Protein 6D3Y (pdb70)

B-factor: mean 17.49, std 8.73, range [5.09, 74.23]

Sequence (259 aa):
SFDCGKPQVEPKKCPVVGGCVAHPHSWPWQVSLRTRFGMHFCGGTLISPEWVLTAAHCLEKSPRPSSYKVILLGAHQEVNLEPHVQEIEVSRLFLEPTRKDIALLKLSSSPAVITDKVIPACLPSPNYVVADRTECFITGWGETQGTFGAGLLKEAQLPVIENKVCCNRYEFLNGRVQSTELCAGHLAGGTDSCQGDSGGPLVCFEKDKYILQGVTSWGLGCARPNKPGVYVRVSRFVTWIEGVMRNNGRCTKSRPPICFPD

Secondary structure (DSSP, 8-state):
---TT--SS-------BSSEEPPTTSSTTEEEEEETT--EEEEEEEEETTEEEE-GGGGTT-S-GGGEEEEES--BSSS--TT-EEEEEEEEEE-TT--S-EEEEESSPPPPBTTB-PPBPPPTT--PPTT-EEEEEES---TT-S-TTB-EEEEEEEE-HHHHTSTTTTTT---TTEEEE--TT---B--TT-TT-EEEEEETTEEEEEEEEEEEESSS-TT--EEEEEGGGGHHHHHHHHHH-/-EEESSSSPPB---

Nearest PDB structures (foldseek):
  1sfi-assembly1_I  TM=9.901E-01  e=5.756E-01  Helianthus annuus
  6d40-assembly1_C  TM=1.048E+00  e=7.606E-01  Helianthus annuus
  6u22-assembly1_C  TM=1.048E+00  e=1.005E+00  Helianthus annuus
  4ttk-assembly1_A  TM=4.403E-01  e=5.756E-01  Helianthus annuus
  6u7w-assembly1_A  TM=6.674E-01  e=2.164E+00  Helianthus annuus

InterPro domains:
  IPR000001 Kringle [PF00051] (103-181)
  IPR000001 Kringle [PF00051] (185-262)
  IPR000001 Kringle [PF00051] (275-352)
  IPR000001 Kringle [PF00051] (377-454)
  IPR000001 Kringle [PF00051] (481-560)
  IPR000001 Kringle [PS50070] (102-181)
  IPR000001 Kringle [PS50070] (184-262)
  IPR000001 Kringle [PS50070] (274-352)
  IPR000001 Kringle [PS50070] (376-454)
  IPR000001 Kringle [PS50070] (480-560)
  IPR000001 Kringle [SM00130] (101-183)
  IPR000001 Kringle [SM00130] (184-264)
  IPR000001 Kringle [SM00130] (273-354)
  IPR000001 Kringle [SM00130] (375-456)
  IPR000001 Kringle [SM00130] (479-562)
  IPR000001 Kringle [cd00108] (102-182)
  IPR000001 Kringle [cd00108] (182-262)
  IPR000001 Kringle [cd00108] (272-353)
  IPR000001 Kringle [cd00108] (375-455)
  IPR000001 Kringle [cd00108] (478-561)

Structure (mmCIF, N/CA/C/O backbone):
data_6D3Y
#
_entry.id   6D3Y
#
_cell.length_a   85.905
_cell.length_b   41.506
_cell.length_c   79.527
_cell.angle_alpha   90.000
_cell.angle_beta   109.630
_cell.angle_gamma   90.000
#
_symmetry.space_group_name_H-M   'C 1 2 1'
#
loop_
_entity.id
_entity.type
_entity.pdbx_description
1 polymer Plasminogen
2 polymer 'Trypsin inhibitor 1'
3 non-polymer 'SULFATE ION'
4 non-polymer GLYCEROL
5 water water
#
loop_
_atom_site.group_PDB
_atom_site.id
_atom_site.type_symbol
_atom_site.label_atom_id
_atom_site.label_alt_id
_atom_site.label_comp_id
_atom_site.label_asym_id
_atom_site.label_entity_id
_atom_site.label_seq_id
_atom_site.pdbx_PDB_ins_code
_atom_site.Cartn_x
_atom_site.Cartn_y
_atom_site.Cartn_z
_atom_site.occupancy
_atom_site.B_iso_or_equiv
_atom_site.auth_seq_id
_atom_site.auth_comp_id
_atom_site.auth_asym_id
_atom_site.auth_atom_id
_atom_site.pdbx_PDB_model_num
ATOM 1 N N . SER A 1 1 ? -15.684 3.949 -0.730 1.00 41.40 545 SER A N 1
ATOM 2 C CA . SER A 1 1 ? -14.852 3.070 -1.544 1.00 39.85 545 SER A CA 1
ATOM 3 C C . SER A 1 1 ? -13.422 3.015 -1.013 1.00 35.62 545 SER A C 1
ATOM 4 O O . SER A 1 1 ? -12.461 2.946 -1.780 1.00 35.61 545 SER A O 1
ATOM 7 N N . PHE A 1 2 ? -13.291 3.048 0.311 1.00 22.47 546 PHE A N 1
ATOM 8 C CA . PHE A 1 2 ? -11.998 2.949 0.979 1.00 21.26 546 PHE A CA 1
ATOM 9 C C . PHE A 1 2 ? -12.121 1.915 2.087 1.00 22.29 546 PHE A C 1
ATOM 10 O O . PHE A 1 2 ? -12.976 2.050 2.969 1.00 23.52 546 PHE A O 1
ATOM 18 N N . ASP A 1 3 ? -11.287 0.878 2.027 1.00 19.61 547 ASP A N 1
ATOM 19 C CA . ASP A 1 3 ? -11.306 -0.168 3.039 1.00 19.40 547 ASP A CA 1
ATOM 20 C C . ASP A 1 3 ? -10.767 0.370 4.361 1.00 17.48 547 ASP A C 1
ATOM 21 O O . ASP A 1 3 ? -9.869 1.216 4.393 1.00 17.20 547 ASP A O 1
ATOM 26 N N . CYS A 1 4 ? -11.311 -0.147 5.462 1.00 18.16 548 CYS A N 1
ATOM 27 C CA . CYS A 1 4 ? -10.833 0.256 6.780 1.00 17.64 548 CYS A CA 1
ATOM 28 C C . CYS A 1 4 ? -9.361 -0.087 6.945 1.00 17.09 548 CYS A C 1
ATOM 29 O O . CYS A 1 4 ? -8.870 -1.094 6.426 1.00 18.98 548 CYS A O 1
ATOM 32 N N . GLY A 1 5 ? -8.660 0.767 7.683 1.00 13.63 549 GLY A N 1
ATOM 33 C CA . GLY A 1 5 ? -7.311 0.470 8.108 1.00 13.51 549 GLY A CA 1
ATOM 34 C C . GLY A 1 5 ? -6.230 0.649 7.069 1.00 13.35 549 GLY A C 1
ATOM 35 O O . GLY A 1 5 ? -5.068 0.345 7.363 1.00 13.51 549 GLY A O 1
ATOM 36 N N . LYS A 1 6 ? -6.559 1.167 5.886 1.00 13.20 550 LYS A N 1
ATOM 37 C CA . LYS A 1 6 ? -5.594 1.293 4.787 1.00 13.50 550 LYS A CA 1
ATOM 38 C C . LYS A 1 6 ? -5.377 2.755 4.417 1.00 13.00 550 LYS A C 1
ATOM 39 O O . LYS A 1 6 ? -6.149 3.320 3.623 1.00 13.07 550 LYS A O 1
ATOM 45 N N . PRO A 1 7 ? -4.341 3.405 4.947 1.00 12.03 551 PRO A N 1
ATOM 46 C CA . PRO A 1 7 ? -4.083 4.808 4.600 1.00 11.48 551 PRO A CA 1
ATOM 47 C C . PRO A 1 7 ? -3.810 4.977 3.113 1.00 12.07 551 PRO A C 1
ATOM 48 O O . PRO A 1 7 ? -3.265 4.089 2.452 1.00 12.77 551 PRO A O 1
ATOM 52 N N . GLN A 1 8 ? -4.177 6.149 2.600 1.00 11.70 552 GLN A N 1
ATOM 53 C CA . GLN A 1 8 ? -3.930 6.497 1.203 1.00 12.27 552 GLN A CA 1
ATOM 54 C C . GLN A 1 8 ? -2.665 7.327 1.028 1.00 12.47 552 GLN A C 1
ATOM 55 O O . GLN A 1 8 ? -2.276 7.625 -0.106 1.00 13.16 552 GLN A O 1
ATOM 61 N N . VAL A 1 9 ? -2.035 7.707 2.126 1.00 12.28 553 VAL A N 1
ATOM 62 C CA . VAL A 1 9 ? -0.688 8.254 2.143 1.00 12.47 553 VAL A CA 1
ATOM 63 C C . VAL A 1 9 ? 0.084 7.353 3.085 1.00 12.53 553 VAL A C 1
ATOM 64 O O . VAL A 1 9 ? -0.351 7.135 4.220 1.00 11.87 553 VAL A O 1
ATOM 68 N N . GLU A 1 10 ? 1.191 6.806 2.623 1.00 13.51 554 GLU A N 1
ATOM 69 C CA . GLU A 1 10 ? 1.897 5.819 3.432 1.00 13.84 554 GLU A CA 1
ATOM 70 C C . GLU A 1 10 ? 2.493 6.496 4.662 1.00 13.41 554 GLU A C 1
ATOM 71 O O . GLU A 1 10 ? 3.104 7.563 4.537 1.00 13.60 554 GLU A O 1
ATOM 77 N N . PRO A 1 11 ? 2.334 5.923 5.855 1.00 12.99 555 PRO A N 1
ATOM 78 C CA . PRO A 1 11 ? 2.929 6.538 7.045 1.00 12.70 555 PRO A CA 1
ATOM 79 C C . PRO A 1 11 ? 4.441 6.552 6.960 1.00 13.80 555 PRO A C 1
ATOM 80 O O . PRO A 1 11 ? 5.059 5.639 6.414 1.00 14.86 555 PRO A O 1
ATOM 84 N N . LYS A 1 12 ? 5.015 7.612 7.525 1.00 15.50 556 LYS A N 1
ATOM 85 C CA . LYS A 1 12 ? 6.463 7.747 7.606 1.00 17.38 556 LYS A CA 1
ATOM 86 C C . LYS A 1 12 ? 7.083 6.569 8.345 1.00 20.80 556 LYS A C 1
ATOM 87 O O . LYS A 1 12 ? 8.135 6.060 7.936 1.00 23.73 556 LYS A O 1
ATOM 93 N N . LYS A 1 13 ? 6.449 6.113 9.430 1.00 23.50 557 LYS A N 1
ATOM 94 C CA . LYS A 1 13 ? 6.940 4.969 10.206 1.00 31.34 557 LYS A CA 1
ATOM 95 C C . LYS A 1 13 ? 8.379 5.203 10.682 1.00 38.29 557 LYS A C 1
ATOM 96 O O . LYS A 1 13 ? 9.328 4.544 10.262 1.00 40.97 557 LYS A O 1
ATOM 100 N N . CYS A 1 14 ? 8.504 6.140 11.554 1.00 60.97 558 CYS A N 1
ATOM 101 C CA . CYS A 1 14 ? 9.814 6.542 12.030 1.00 65.25 558 CYS A CA 1
ATOM 102 C C . CYS A 1 14 ? 10.189 5.874 13.344 1.00 63.22 558 CYS A C 1
ATOM 103 O O . CYS A 1 14 ? 9.388 5.878 14.283 1.00 63.77 558 CYS A O 1
ATOM 106 N N . PRO A 1 15 ? 11.379 5.235 13.403 1.00 43.12 559 PRO A N 1
ATOM 107 C CA . PRO A 1 15 ? 11.977 4.527 14.545 1.00 44.87 559 PRO A CA 1
ATOM 108 C C . PRO A 1 15 ? 12.418 5.497 15.633 1.00 46.21 559 PRO A C 1
ATOM 109 O O . PRO A 1 15 ? 12.941 6.561 15.299 1.00 46.97 559 PRO A O 1
ATOM 113 N N . VAL A 1 18 ? 2.542 13.967 21.821 1.00 11.37 562 VAL A N 1
ATOM 114 C CA . VAL A 1 18 ? 3.536 12.921 21.630 1.00 11.46 562 VAL A CA 1
ATOM 115 C C . VAL A 1 18 ? 4.936 13.451 21.917 1.00 12.23 562 VAL A C 1
ATOM 116 O O . VAL A 1 18 ? 5.380 14.434 21.311 1.00 12.54 562 VAL A O 1
ATOM 120 N N . VAL A 1 19 ? 5.607 12.809 22.863 1.00 12.44 563 VAL A N 1
ATOM 121 C CA . VAL A 1 19 ? 6.999 13.110 23.175 1.00 13.38 563 VAL A CA 1
ATOM 122 C C . VAL A 1 19 ? 7.875 12.212 22.315 1.00 13.76 563 VAL A C 1
ATOM 123 O O . VAL A 1 19 ? 7.687 10.991 22.285 1.00 13.63 563 VAL A O 1
ATOM 127 N N . GLY A 1 20 ? 8.837 12.816 21.617 1.00 15.00 564 GLY A N 1
ATOM 128 C CA . GLY A 1 20 ? 9.653 12.030 20.715 1.00 16.69 564 GLY A CA 1
ATOM 129 C C . GLY A 1 20 ? 8.885 11.710 19.444 1.00 14.78 564 GLY A C 1
ATOM 130 O O . GLY A 1 20 ? 7.903 12.365 19.097 1.00 15.21 564 GLY A O 1
ATOM 131 N N . GLY A 1 21 ? 9.334 10.660 18.762 1.00 15.16 565 GLY A N 1
ATOM 132 C CA . GLY A 1 21 ? 8.721 10.322 17.490 1.00 14.61 565 GLY A CA 1
ATOM 133 C C . GLY A 1 21 ? 8.985 11.387 16.439 1.00 15.73 565 GLY A C 1
ATOM 134 O O . GLY A 1 21 ? 10.032 12.041 16.430 1.00 17.96 565 GLY A O 1
ATOM 135 N N . CYS A 1 22 ? 8.016 11.563 15.535 1.00 15.44 566 CYS A N 1
ATOM 136 C CA . CYS A 1 22 ? 8.163 12.511 14.439 1.00 16.67 566 CYS A CA 1
ATOM 137 C C . CYS A 1 22 ? 6.804 13.047 14.017 1.00 14.45 566 CYS A C 1
ATOM 138 O O . CYS A 1 22 ? 5.756 12.592 14.481 1.00 13.57 566 CYS A O 1
ATOM 141 N N . VAL A 1 23 ? 6.836 14.033 13.124 1.00 12.29 567 VAL A N 1
ATOM 142 C CA . VAL A 1 23 ? 5.616 14.572 12.533 1.00 12.08 567 VAL A CA 1
ATOM 143 C C . VAL A 1 23 ? 5.159 13.635 11.423 1.00 11.91 567 VAL A C 1
ATOM 144 O O . VAL A 1 23 ? 5.950 13.252 10.555 1.00 12.68 567 VAL A O 1
ATOM 148 N N . ALA A 1 24 ? 3.882 13.261 11.445 1.00 10.63 568 ALA A N 1
ATOM 149 C CA . ALA A 1 24 ? 3.351 12.349 10.439 1.00 9.93 568 ALA A CA 1
ATOM 150 C C . ALA A 1 24 ? 3.267 13.032 9.079 1.00 10.93 568 ALA A C 1
ATOM 151 O O . ALA A 1 24 ? 3.181 14.259 8.975 1.00 12.40 568 ALA A O 1
ATOM 153 N N . HIS A 1 25 ? 3.299 12.221 8.016 1.00 10.50 569 HIS A N 1
ATOM 154 C CA . HIS A 1 25 ? 2.899 12.738 6.719 1.00 11.03 569 HIS A CA 1
ATOM 155 C C . HIS A 1 25 ? 1.428 13.127 6.813 1.00 10.68 569 HIS A C 1
ATOM 156 O O . HIS A 1 25 ? 0.624 12.360 7.362 1.00 10.25 569 HIS A O 1
ATOM 163 N N . PRO A 1 26 ? 1.036 14.292 6.309 1.00 11.09 570 PRO A N 1
ATOM 164 C CA . PRO A 1 26 ? -0.379 14.670 6.380 1.00 11.89 570 PRO A CA 1
ATOM 165 C C . PRO A 1 26 ? -1.272 13.590 5.782 1.00 10.44 570 PRO A C 1
ATOM 166 O O . PRO A 1 26 ? -1.003 13.051 4.705 1.00 10.78 570 PRO A O 1
ATOM 170 N N . HIS A 1 27 ? -2.321 13.237 6.516 1.00 10.59 571 HIS A N 1
ATOM 171 C CA . HIS A 1 27 ? -3.357 12.313 6.067 1.00 11.16 571 HIS A CA 1
ATOM 172 C C . HIS A 1 27 ? -2.905 10.861 5.998 1.00 10.76 571 HIS A C 1
ATOM 173 O O . HIS A 1 27 ? -3.613 10.024 5.425 1.00 10.91 571 HIS A O 1
ATOM 180 N N . SER A 1 28 ? -1.778 10.517 6.612 1.00 8.67 572 SER A N 1
ATOM 181 C CA . SER A 1 28 ? -1.356 9.124 6.661 1.00 8.51 572 SER A CA 1
ATOM 182 C C . SER A 1 28 ? -1.995 8.350 7.801 1.00 8.54 572 SER A C 1
ATOM 183 O O . SER A 1 28 ? -1.851 7.125 7.854 1.00 8.39 572 SER A O 1
ATOM 186 N N . TRP A 1 29 ? -2.742 9.028 8.674 1.00 7.84 573 TRP A N 1
ATOM 187 C CA . TRP A 1 29 ? -3.491 8.391 9.757 1.00 7.46 573 TRP A CA 1
ATOM 188 C C . TRP A 1 29 ? -4.935 8.873 9.679 1.00 8.24 573 TRP A C 1
ATOM 189 O O . TRP A 1 29 ? -5.403 9.648 10.525 1.00 7.54 573 TRP A O 1
ATOM 200 N N . PRO A 1 30 ? -5.672 8.430 8.657 1.00 7.14 574 PRO A N 1
ATOM 201 C CA . PRO A 1 30 ? -6.939 9.099 8.300 1.00 7.10 574 PRO A CA 1
ATOM 202 C C . PRO A 1 30 ? -8.088 8.823 9.252 1.00 6.80 574 PRO A C 1
ATOM 203 O O . PRO A 1 30 ? -9.155 9.423 9.079 1.00 7.51 574 PRO A O 1
ATOM 207 N N . TRP A 1 31 ? -7.892 7.950 10.233 1.00 6.78 575 TRP A N 1
ATOM 208 C CA . TRP A 1 31 ? -8.891 7.714 11.264 1.00 6.57 575 TRP A CA 1
ATOM 209 C C . TRP A 1 31 ? -8.672 8.579 12.492 1.00 6.54 575 TRP A C 1
ATOM 210 O O . TRP A 1 31 ? -9.493 8.524 13.417 1.00 6.46 575 TRP A O 1
ATOM 221 N N . GLN A 1 32 ? -7.602 9.370 12.537 1.00 7.03 576 GLN A N 1
ATOM 222 C CA . GLN A 1 32 ? -7.313 10.171 13.720 1.00 6.65 576 GLN A CA 1
ATOM 223 C C . GLN A 1 32 ? -8.323 11.304 13.839 1.00 7.56 576 GLN A C 1
ATOM 224 O O . GLN A 1 32 ? -8.583 12.025 12.868 1.00 9.52 576 GLN A O 1
ATOM 230 N N . VAL A 1 33 ? -8.898 11.448 15.030 1.00 7.02 577 VAL A N 1
ATOM 231 C CA . VAL A 1 33 ? -9.908 12.459 15.313 1.00 8.19 577 VAL A CA 1
ATOM 232 C C . VAL A 1 33 ? -9.323 13.452 16.302 1.00 7.44 577 VAL A C 1
ATOM 233 O O . VAL A 1 33 ? -8.540 13.085 17.181 1.00 7.37 577 VAL A O 1
ATOM 237 N N . SER A 1 34 ? -9.747 14.713 16.186 1.00 8.13 578 SER A N 1
ATOM 238 C CA . SER A 1 34 ? -9.526 15.719 17.223 1.00 8.46 578 SER A CA 1
ATOM 239 C C . SER A 1 34 ? -10.863 16.007 17.898 1.00 8.80 578 SER A C 1
ATOM 240 O O . SER A 1 34 ? -11.831 16.386 17.227 1.00 10.29 578 SER A O 1
ATOM 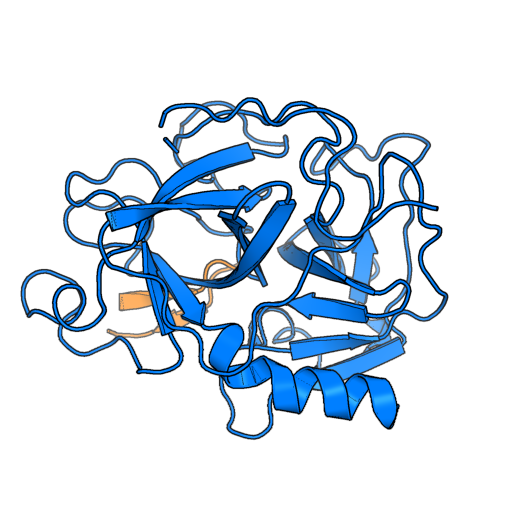243 N N . LEU A 1 35 ? -10.917 15.815 19.215 1.00 8.46 579 LEU A N 1
ATOM 244 C CA . LEU A 1 35 ? -12.118 16.072 20.000 1.00 8.84 579 LEU A CA 1
ATOM 245 C C . LEU A 1 35 ? -12.007 17.458 20.621 1.00 9.57 579 LEU A C 1
ATOM 246 O O . LEU A 1 35 ? -10.978 17.805 21.211 1.00 9.60 579 LEU A O 1
ATOM 251 N N . ARG A 1 36 ? -13.072 18.247 20.489 1.00 11.35 580 ARG A N 1
ATOM 252 C CA . ARG A 1 36 ? -13.088 19.627 20.956 1.00 11.78 580 ARG A CA 1
ATOM 253 C C . ARG A 1 36 ? -14.416 19.895 21.637 1.00 13.16 580 ARG A C 1
ATOM 254 O O . ARG A 1 36 ? -15.397 19.185 21.416 1.00 12.61 580 ARG A O 1
ATOM 262 N N . THR A 1 37 ? -14.430 20.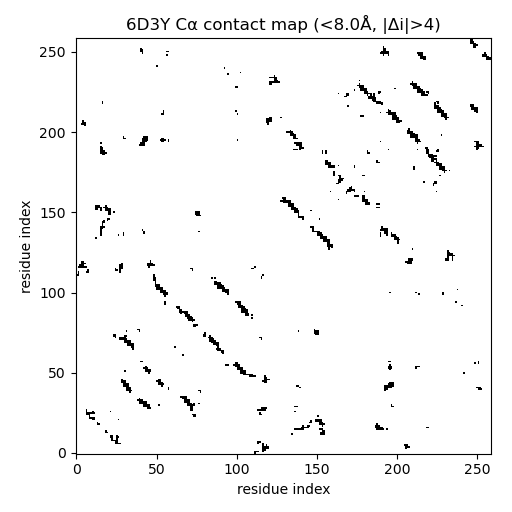900 22.506 1.00 14.79 581 THR A N 1
ATOM 263 C CA . THR A 1 37 ? -15.716 21.373 22.995 1.00 15.03 581 THR A CA 1
ATOM 264 C C . THR A 1 37 ? -16.333 22.319 21.969 1.00 15.86 581 THR A C 1
ATOM 265 O O . THR A 1 37 ? -15.715 22.666 20.958 1.00 15.84 581 THR A O 1
ATOM 269 N N . ARG A 1 38 ? -17.573 22.733 22.240 1.00 17.04 582 ARG A N 1
ATOM 270 C CA . ARG A 1 38 ? -18.351 23.490 21.264 1.00 18.74 582 ARG A CA 1
ATOM 271 C C . ARG A 1 38 ? -17.594 24.715 20.757 1.00 18.39 582 ARG A C 1
ATOM 272 O O . ARG A 1 38 ? -17.570 24.985 19.551 1.00 19.99 582 ARG A O 1
ATOM 280 N N . PHE A 1 39 ? -16.964 25.465 21.662 1.00 20.74 583 PHE A N 1
ATOM 281 C CA . PHE A 1 39 ? -16.203 26.653 21.290 1.00 22.35 583 PHE A CA 1
ATOM 282 C C . PHE A 1 39 ? -14.725 26.521 21.633 1.00 23.73 583 PHE A C 1
ATOM 283 O O . PHE A 1 39 ? -14.001 27.524 21.649 1.00 25.04 583 PHE A O 1
ATOM 291 N N . GLY A 1 40 ? -14.261 25.303 21.900 1.00 21.31 584 GLY A N 1
ATOM 292 C CA . GLY A 1 40 ? -12.937 25.073 22.425 1.00 19.18 584 GLY A CA 1
ATOM 293 C C . GLY A 1 40 ? -11.970 24.493 21.407 1.00 18.70 584 GLY A C 1
ATOM 294 O O . GLY A 1 40 ? -12.309 24.141 20.277 1.00 19.18 584 GLY A O 1
ATOM 295 N N . MET A 1 41 ? -10.730 24.402 21.842 1.00 16.83 585 MET A N 1
ATOM 296 C CA . MET A 1 41 ? -9.685 23.835 21.014 1.00 16.83 585 MET A CA 1
ATOM 297 C C . MET A 1 41 ? -9.487 22.364 21.351 1.00 15.94 585 MET A C 1
ATOM 298 O O . MET A 1 41 ? -10.103 21.811 22.267 1.00 17.06 585 MET A O 1
ATOM 303 N N . HIS A 1 42 ? -8.623 21.731 20.571 1.00 14.57 586 HIS A N 1
ATOM 304 C CA . HIS A 1 42 ? -8.296 20.331 20.764 1.00 12.89 586 HIS A CA 1
ATOM 305 C C . HIS A 1 42 ? -7.939 20.048 22.217 1.00 13.24 586 HIS A C 1
ATOM 306 O O . HIS A 1 42 ? -7.128 20.756 22.813 1.00 14.81 586 HIS A O 1
ATOM 313 N N . PHE A 1 43 ? -8.547 18.999 22.788 1.00 11.49 587 PHE A N 1
ATOM 314 C CA . PHE A 1 43 ? -8.147 18.543 24.122 1.00 11.58 587 PHE A CA 1
ATOM 315 C C . PHE A 1 43 ? -7.945 17.036 24.254 1.00 12.07 587 PHE A C 1
ATOM 316 O O . PHE A 1 43 ? -7.381 16.596 25.263 1.00 12.49 587 PHE A O 1
ATOM 324 N N . CYS A 1 44 ? -8.400 16.237 23.294 1.00 9.66 588 CYS A N 1
ATOM 325 C CA . CYS A 1 44 ? -8.261 14.789 23.320 1.00 9.69 588 CYS A CA 1
ATOM 326 C C . CYS A 1 44 ? -8.330 14.308 21.882 1.00 8.35 588 CYS A C 1
ATOM 327 O O . CYS A 1 44 ? -8.807 15.018 20.995 1.00 8.92 588 CYS A O 1
ATOM 330 N N . GLY A 1 45 ? -7.869 13.078 21.671 1.00 6.78 589 GLY A N 1
ATOM 331 C CA . GLY A 1 45 ? -8.001 12.412 20.396 1.00 6.64 589 GLY A CA 1
ATOM 332 C C . GLY A 1 45 ? -9.161 11.423 20.375 1.00 7.05 589 GLY A C 1
ATOM 333 O O . GLY A 1 45 ? -9.920 11.269 21.330 1.00 7.48 589 GLY A O 1
ATOM 334 N N . GLY A 1 46 ? -9.293 10.757 19.236 1.00 7.02 590 GLY A N 1
ATOM 335 C CA . GLY A 1 46 ? -10.244 9.674 19.061 1.00 5.83 590 GLY A CA 1
ATOM 336 C C . GLY A 1 46 ? -9.903 8.941 17.781 1.00 5.61 590 GLY A C 1
ATOM 337 O O . GLY A 1 46 ? -8.993 9.331 17.040 1.00 5.60 590 GLY A O 1
ATOM 338 N N . THR A 1 47 ? -10.655 7.869 17.517 1.00 5.99 591 THR A N 1
ATOM 339 C CA . THR A 1 47 ? -10.459 7.072 16.311 1.00 6.68 591 THR A CA 1
ATOM 340 C C . THR A 1 47 ? -11.808 6.854 15.636 1.00 6.08 591 THR A C 1
ATOM 341 O O . THR A 1 47 ? -12.749 6.345 16.261 1.00 6.44 591 THR A O 1
ATOM 345 N N . LEU A 1 48 ? -11.900 7.212 14.358 1.00 6.41 592 LEU A N 1
ATOM 346 C CA . LEU A 1 48 ? -13.080 6.906 13.559 1.00 6.82 592 LEU A CA 1
ATOM 347 C C . LEU A 1 48 ? -13.119 5.402 13.316 1.00 7.41 592 LEU A C 1
ATOM 348 O O . LEU A 1 48 ? -12.153 4.821 12.815 1.00 7.80 592 LEU A O 1
ATOM 353 N N . ILE A 1 49 ? -14.214 4.751 13.690 1.00 9.22 593 ILE A N 1
ATOM 354 C CA . ILE A 1 49 ? -14.351 3.319 13.453 1.00 10.45 593 ILE A CA 1
ATOM 355 C C . ILE A 1 49 ? -15.476 2.976 12.486 1.00 10.68 593 ILE A C 1
ATOM 356 O O . ILE A 1 49 ? -15.552 1.824 12.037 1.00 12.85 593 ILE A O 1
ATOM 361 N N . SER A 1 50 ? -16.310 3.941 12.111 1.00 10.19 594 SER A N 1
ATOM 362 C CA . SER A 1 50 ? -17.318 3.803 11.065 1.00 11.20 594 SER A CA 1
ATOM 363 C C . SER A 1 50 ? -17.795 5.217 10.751 1.00 12.20 594 SER A C 1
ATOM 364 O O . SER A 1 50 ? -17.483 6.151 11.499 1.00 12.23 594 SER A O 1
ATOM 367 N N . PRO A 1 51 ? -18.508 5.446 9.651 1.00 12.44 595 PRO A N 1
ATOM 368 C CA . PRO A 1 51 ? -18.885 6.834 9.333 1.00 13.08 595 PRO A CA 1
ATOM 369 C C . PRO A 1 51 ? -19.612 7.566 10.451 1.00 11.99 595 PRO A C 1
ATOM 370 O O . PRO A 1 51 ? -19.495 8.793 10.545 1.00 15.62 595 PRO A O 1
ATOM 374 N N . GLU A 1 52 ? -20.340 6.866 11.315 1.00 13.27 596 GLU A N 1
ATOM 375 C CA . GLU A 1 52 ? -21.118 7.528 12.349 1.00 13.97 596 GLU A CA 1
ATOM 376 C C . GLU A 1 52 ? -20.539 7.400 13.752 1.00 12.64 596 GLU A C 1
ATOM 377 O O . GLU A 1 52 ? -21.175 7.874 14.703 1.00 13.47 596 GLU A O 1
ATOM 383 N N . TRP A 1 53 ? -19.369 6.781 13.922 1.00 9.41 597 TRP A N 1
ATOM 384 C CA . TRP A 1 53 ? -18.931 6.364 15.254 1.00 8.98 597 TRP A CA 1
ATOM 385 C C . TRP A 1 53 ? -17.450 6.633 15.469 1.00 8.36 597 TRP A C 1
ATOM 386 O O . TRP A 1 53 ? -16.611 6.266 14.641 1.00 8.20 597 TRP A O 1
ATOM 397 N N . VAL A 1 54 ? -17.142 7.242 16.610 1.00 7.49 598 VAL A N 1
ATOM 398 C CA . VAL A 1 54 ? -15.780 7.540 17.038 1.00 6.95 598 VAL A CA 1
ATOM 399 C C . VAL A 1 54 ? -15.557 6.896 18.403 1.00 6.77 598 VAL A C 1
ATOM 400 O O . VAL A 1 54 ? -16.412 6.992 19.292 1.00 7.36 598 VAL A O 1
ATOM 404 N N . LEU A 1 55 ? -14.432 6.218 18.560 1.00 6.90 599 LEU A N 1
ATOM 405 C CA . LEU A 1 55 ? -14.031 5.638 19.836 1.00 7.36 599 LEU A CA 1
ATOM 406 C C . LEU A 1 55 ? -13.029 6.570 20.509 1.00 7.75 599 LEU A C 1
ATOM 407 O O . LEU A 1 55 ? -12.078 7.035 19.862 1.00 7.65 599 LEU A O 1
ATOM 412 N N . THR A 1 56 ? -13.215 6.826 21.798 1.00 6.95 600 THR A N 1
ATOM 413 C CA . THR A 1 56 ? -12.311 7.686 22.563 1.00 7.15 600 THR A CA 1
ATOM 414 C C . THR A 1 56 ? -12.198 7.123 23.973 1.00 7.56 600 THR A C 1
ATOM 415 O O . THR A 1 56 ? -12.727 6.049 24.277 1.00 7.52 600 THR A O 1
ATOM 419 N N . ALA A 1 57 ? -11.493 7.849 24.840 1.00 6.67 601 ALA A N 1
ATOM 420 C CA . ALA A 1 57 ? -11.385 7.478 26.244 1.00 6.96 601 ALA A CA 1
ATOM 421 C C . ALA A 1 57 ? -12.549 8.095 27.005 1.00 7.86 601 ALA A C 1
ATOM 422 O O . ALA A 1 57 ? -12.942 9.232 26.740 1.00 8.56 601 ALA A O 1
ATOM 424 N N . ALA A 1 58 ? -13.085 7.350 27.973 1.00 7.55 602 ALA A N 1
ATOM 425 C CA . ALA A 1 58 ? -14.223 7.857 28.733 1.00 8.02 602 ALA A CA 1
ATOM 426 C C . ALA A 1 58 ? -13.872 9.130 29.504 1.00 9.63 602 ALA A C 1
ATOM 427 O O . ALA A 1 58 ? -14.713 10.019 29.651 1.00 8.99 602 ALA A O 1
ATOM 429 N N . HIS A 1 59 ? -12.640 9.242 30.014 1.00 8.51 603 HIS A N 1
ATOM 430 C CA . HIS A 1 59 ? -12.286 10.423 30.799 1.00 8.72 603 HIS A CA 1
ATOM 431 C C . HIS A 1 59 ? -12.221 11.688 29.956 1.00 8.80 603 HIS A C 1
ATOM 432 O O . HIS A 1 59 ? -12.210 12.787 30.520 1.00 9.98 603 HIS A O 1
ATOM 439 N N . CYS A 1 60 ? -12.187 11.565 28.626 1.00 10.95 604 CYS A N 1
ATOM 440 C CA . CYS A 1 60 ? -12.271 12.745 27.769 1.00 13.13 604 CYS A CA 1
ATOM 441 C C . CYS A 1 60 ? -13.644 13.398 27.805 1.00 13.39 604 CYS A C 1
ATOM 442 O O . CYS A 1 60 ? -13.812 14.487 27.240 1.00 15.25 604 CYS A O 1
ATOM 445 N N . LEU A 1 61 ? -14.625 12.763 28.440 1.00 9.74 605 LEU A N 1
ATOM 446 C CA . LEU A 1 61 ? -15.963 13.315 28.554 1.00 10.35 605 LEU A CA 1
ATOM 447 C C . LEU A 1 61 ? -16.246 13.857 29.947 1.00 11.87 605 LEU A C 1
ATOM 448 O O . LEU A 1 61 ? -17.401 14.155 30.258 1.00 13.01 605 LEU A O 1
ATOM 453 N N . GLU A 1 62 ? -15.220 14.004 30.789 1.00 14.12 606 GLU A N 1
ATOM 454 C CA . GLU A 1 62 ? -15.439 14.437 32.164 1.00 15.81 606 GLU A CA 1
ATOM 455 C C . GLU A 1 62 ? -15.978 15.856 32.263 1.00 16.98 606 GLU A C 1
ATOM 456 O O . GLU A 1 62 ? -16.628 16.180 33.260 1.00 18.77 606 GLU A O 1
ATOM 458 N N . LYS A 1 63 ? -15.738 16.705 31.258 1.00 17.78 607 LYS A N 1
ATOM 459 C CA . LYS A 1 63 ? -16.142 18.105 31.360 1.00 18.38 607 LYS A CA 1
ATOM 460 C C . LYS A 1 63 ? -17.653 18.277 31.281 1.00 19.21 607 LYS A C 1
ATOM 461 O O . LYS A 1 63 ? -18.185 19.262 31.804 1.00 21.67 607 LYS A O 1
ATOM 463 N N . SER A 1 64 ? -18.363 17.345 30.634 1.00 14.37 608 SER A N 1
ATOM 464 C CA . SER A 1 64 ? -19.791 17.528 30.431 1.00 15.29 608 SER A CA 1
ATOM 465 C C . SER A 1 64 ? -20.421 16.201 30.053 1.00 13.61 608 SER A C 1
ATOM 466 O O . SER A 1 64 ? -19.875 15.498 29.192 1.00 14.05 608 SER A O 1
ATOM 469 N N . PRO A 1 65 ? -21.566 15.851 30.625 1.00 14.41 609 PRO A N 1
ATOM 470 C CA . PRO A 1 65 ? -22.263 14.624 30.217 1.00 14.15 609 PRO A CA 1
ATOM 471 C C . PRO A 1 65 ? -23.182 14.802 29.016 1.00 14.40 609 PRO A C 1
ATOM 472 O O . PRO A 1 65 ? -23.882 13.850 28.661 1.00 15.93 609 PRO A O 1
ATOM 476 N N . ARG A 1 66 ? -23.189 15.987 28.378 1.00 14.48 610 ARG A N 1
ATOM 477 C CA . ARG A 1 66 ? -24.138 16.286 27.305 1.00 14.96 610 ARG A CA 1
ATOM 478 C C . ARG A 1 66 ? -23.448 16.194 25.952 1.00 14.15 610 ARG A C 1
ATOM 479 O O . ARG A 1 66 ? -22.392 16.815 25.761 1.00 13.75 610 ARG A O 1
ATOM 482 N N . PRO A 1 67 ? -23.992 15.438 24.992 1.00 14.08 611 PRO A N 1
ATOM 483 C CA . PRO A 1 67 ? -23.323 15.327 23.684 1.00 13.38 611 PRO A CA 1
ATOM 484 C C . PRO A 1 67 ? -23.121 16.662 22.995 1.00 13.80 611 PRO A C 1
ATOM 485 O O . PRO A 1 67 ? -22.123 16.835 22.284 1.00 13.19 611 PRO A O 1
ATOM 489 N N . SER A 1 68 ? -24.037 17.615 23.189 1.00 15.32 612 SER A N 1
ATOM 490 C CA . SER A 1 68 ? -23.957 18.906 22.518 1.00 15.95 612 SER A CA 1
ATOM 491 C C . SER A 1 68 ? -22.734 19.709 22.923 1.00 17.48 612 SER A C 1
ATOM 492 O O . SER A 1 68 ? -22.444 20.732 22.293 1.00 18.22 612 SER A O 1
ATOM 495 N N . SER A 1 69 ? -22.012 19.278 23.953 1.00 15.17 613 SER A N 1
ATOM 496 C CA . SER A 1 69 ? -20.810 19.973 24.369 1.00 15.33 613 SER A CA 1
ATOM 497 C C . SER A 1 69 ? -19.615 19.641 23.497 1.00 14.02 613 SER A C 1
ATOM 498 O O . SER A 1 69 ? -18.567 20.267 23.669 1.00 16.46 613 SER A O 1
ATOM 501 N N . TYR A 1 70 ? -19.737 18.675 22.584 1.00 12.82 614 TY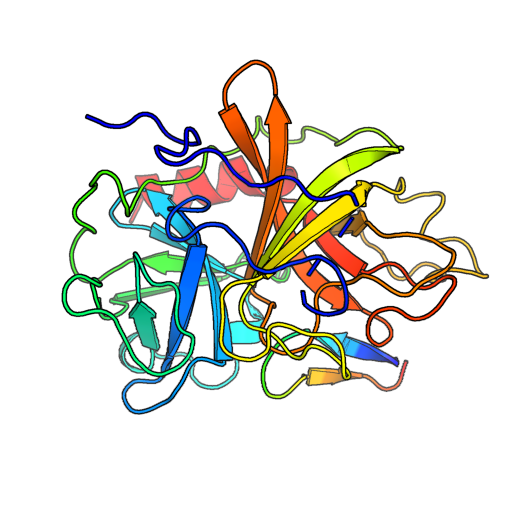R A N 1
ATOM 502 C CA . TYR A 1 70 ? -18.575 18.121 21.902 1.00 11.87 614 TYR A CA 1
ATOM 503 C C . TYR A 1 70 ? -18.718 18.193 20.390 1.00 11.90 614 TYR A C 1
ATOM 504 O O . TYR A 1 70 ? -19.823 18.158 19.842 1.00 12.41 614 TYR A O 1
ATOM 513 N N . LYS A 1 71 ? -17.574 18.286 19.720 1.00 11.61 615 LYS A N 1
ATOM 514 C CA . LYS A 1 71 ? -17.532 18.202 18.272 1.00 11.94 615 LYS A CA 1
ATOM 515 C C . LYS A 1 71 ? -16.270 17.454 17.885 1.00 10.77 615 LYS A C 1
ATOM 516 O O . LYS A 1 71 ? -15.286 17.440 18.634 1.00 10.63 615 LYS A O 1
ATOM 522 N N . VAL A 1 72 ? -16.294 16.819 16.716 1.00 10.51 616 VAL A N 1
ATOM 523 C CA . VAL A 1 72 ? -15.123 16.111 16.210 1.00 11.12 616 VAL A CA 1
ATOM 524 C C . VAL A 1 72 ? -14.632 16.766 14.928 1.00 11.09 616 VAL A C 1
ATOM 525 O O . VAL A 1 72 ? -15.431 17.187 14.085 1.00 11.93 616 VAL A O 1
ATOM 529 N N . ILE A 1 73 ? -13.312 16.842 14.787 1.00 10.06 617 ILE A N 1
ATOM 530 C CA . ILE A 1 73 ? -12.649 17.306 13.570 1.00 10.61 617 ILE A CA 1
ATOM 531 C C . ILE A 1 73 ? -11.980 16.100 12.919 1.00 10.36 617 ILE A C 1
ATOM 532 O O . ILE A 1 73 ? -11.199 15.393 13.567 1.00 10.10 617 ILE A O 1
ATOM 537 N N . LEU A 1 74 ? -12.306 15.857 11.647 1.00 9.93 618 LEU A N 1
ATOM 538 C CA A LEU A 1 74 ? -11.799 14.725 10.885 0.50 9.74 618 LEU A CA 1
ATOM 539 C CA B LEU A 1 74 ? -11.796 14.726 10.884 0.50 9.74 618 LEU A CA 1
ATOM 540 C C . LEU A 1 74 ? -11.007 15.239 9.691 1.00 10.20 618 LEU A C 1
ATOM 541 O O . LEU A 1 74 ? -11.366 16.250 9.091 1.00 10.50 618 LEU A O 1
ATOM 550 N N . GLY A 1 75 ? -9.928 14.540 9.349 1.00 11.05 619 GLY A N 1
ATOM 551 C CA . GLY A 1 75 ? -9.115 14.923 8.203 1.00 11.34 619 GLY A CA 1
ATOM 552 C C . GLY A 1 75 ? -8.059 15.972 8.478 1.00 11.81 619 GLY A C 1
ATOM 553 O O . GLY A 1 75 ? -7.487 16.531 7.532 1.00 12.40 619 GLY A O 1
ATOM 554 N N . ALA A 1 76 ? -7.754 16.244 9.744 1.00 11.53 620 ALA A N 1
ATOM 555 C CA . ALA A 1 76 ? -6.874 17.351 10.083 1.00 12.29 620 ALA A CA 1
ATOM 556 C C . ALA A 1 76 ? -5.411 16.923 10.127 1.00 11.34 620 ALA A C 1
ATOM 557 O O . ALA A 1 76 ? -5.079 15.747 10.304 1.00 10.01 620 ALA A O 1
ATOM 559 N N . HIS A 1 77 ? -4.537 17.914 9.998 1.00 12.72 621 HIS A N 1
ATOM 560 C CA . HIS A 1 77 ? -3.115 17.766 10.275 1.00 12.17 621 HIS A CA 1
ATOM 561 C C . HIS A 1 77 ? -2.625 18.766 11.309 1.00 13.08 621 HIS A C 1
ATOM 562 O O . HIS A 1 77 ? -1.812 18.422 12.172 1.00 12.49 621 HIS A O 1
ATOM 569 N N . GLN A 1 78 ? -3.121 20.000 11.253 1.00 18.05 622 GLN A N 1
ATOM 570 C CA . GLN A 1 78 ? -2.798 21.025 12.232 1.00 20.11 622 GLN A CA 1
ATOM 571 C C . GLN A 1 78 ? -3.677 20.890 13.468 1.00 21.12 622 GLN A C 1
ATOM 572 O O . GLN A 1 78 ? -4.847 20.508 13.388 1.00 22.03 622 GLN A O 1
ATOM 578 N N . GLU A 1 79 ? -3.106 21.229 14.623 1.00 19.26 623 GLU A N 1
ATOM 579 C CA . GLU A 1 79 ? -3.877 21.188 15.860 1.00 20.55 623 GLU A CA 1
ATOM 580 C C . GLU A 1 79 ? -4.854 22.354 15.976 1.00 23.63 623 GLU A C 1
ATOM 581 O O . GLU A 1 79 ? -5.928 22.194 16.567 1.00 24.30 623 GLU A O 1
ATOM 587 N N . VAL A 1 80 ? -4.515 23.522 15.423 1.00 31.45 624 VAL A N 1
ATOM 588 C CA . VAL A 1 80 ? -5.286 24.741 15.632 1.00 34.89 624 VAL A CA 1
ATOM 589 C C . VAL A 1 80 ? -5.790 25.349 14.328 1.00 39.63 624 VAL A C 1
ATOM 590 O O . VAL A 1 80 ? -6.931 25.820 14.262 1.00 43.55 624 VAL A O 1
ATOM 594 N N . ASN A 1 81 ? -4.967 25.355 13.279 1.00 50.62 625 ASN A N 1
ATOM 595 C CA . ASN A 1 81 ? -5.302 26.024 12.018 1.00 54.12 625 ASN A CA 1
ATOM 596 C C . ASN A 1 81 ? -5.855 24.981 11.051 1.00 55.05 625 ASN A C 1
ATOM 597 O O . ASN A 1 81 ? -5.121 24.385 10.262 1.00 55.93 625 ASN A O 1
ATOM 599 N N . LEU A 1 82 ? -7.170 24.781 11.103 1.00 53.25 626 LEU A N 1
ATOM 600 C CA . LEU A 1 82 ? -7.809 23.723 10.331 1.00 51.24 626 LEU A CA 1
ATOM 601 C C . LEU A 1 82 ? -7.683 23.980 8.833 1.00 51.10 626 LEU A C 1
ATOM 602 O O . LEU A 1 82 ? -7.857 25.107 8.360 1.00 52.51 626 LEU A O 1
ATOM 604 N N . GLU A 1 83 ? -7.377 22.918 8.089 1.00 48.55 627 GLU A N 1
ATOM 605 C CA . GLU A 1 83 ? -7.290 23.005 6.645 1.00 48.72 627 GLU A CA 1
ATOM 606 C C . GLU A 1 83 ? -8.666 23.303 6.053 1.00 47.81 627 GLU A C 1
ATOM 607 O O . GLU A 1 83 ? -9.695 23.031 6.677 1.00 43.16 627 GLU A O 1
ATOM 609 N N . PRO A 1 84 ? -8.710 23.873 4.842 1.00 48.79 628 PRO A N 1
ATOM 610 C CA . PRO A 1 84 ? -10.005 24.196 4.223 1.00 50.68 628 PRO A CA 1
ATOM 611 C C . PRO A 1 84 ? -10.719 22.987 3.635 1.00 49.21 628 PRO A C 1
ATOM 612 O O . PRO A 1 84 ? -11.530 23.127 2.713 1.00 53.86 628 PRO A O 1
ATOM 616 N N . HIS A 1 85 ? -10.420 21.796 4.152 1.00 34.15 629 HIS A N 1
ATOM 617 C CA . HIS A 1 85 ? -11.098 20.580 3.727 1.00 30.89 629 HIS A CA 1
ATOM 618 C C . HIS A 1 85 ? -11.531 19.693 4.887 1.00 27.93 629 HIS A C 1
ATOM 619 O O . HIS A 1 85 ? -12.151 18.652 4.645 1.00 26.64 629 HIS A O 1
ATOM 621 N N . VAL A 1 86 ? -11.236 20.068 6.132 1.00 20.14 630 VAL A N 1
ATOM 622 C CA . VAL A 1 86 ? -11.557 19.203 7.260 1.00 18.00 630 VAL A CA 1
ATOM 623 C C . VAL A 1 86 ? -13.065 19.153 7.483 1.00 18.76 630 VAL A C 1
ATOM 624 O O . VAL A 1 86 ? -13.805 20.078 7.124 1.00 20.52 630 VAL A O 1
ATOM 628 N N . GLN A 1 87 ? -13.529 18.047 8.053 1.00 16.90 631 GLN A N 1
ATOM 629 C CA . GLN A 1 87 ? -14.926 17.884 8.432 1.00 17.50 631 GLN A CA 1
ATOM 630 C C . GLN A 1 87 ? -15.072 18.132 9.925 1.00 17.30 631 GLN A C 1
ATOM 631 O O . GLN A 1 87 ? -14.330 17.557 10.729 1.00 16.17 631 GLN A O 1
ATOM 637 N N . GLU A 1 88 ? -16.032 18.975 10.291 1.00 18.76 632 GLU A N 1
ATOM 638 C CA . GLU A 1 88 ? -16.365 19.266 11.680 1.00 18.82 632 GLU A CA 1
ATOM 639 C C . GLU A 1 88 ? -17.789 18.791 11.911 1.00 19.19 632 GLU A C 1
ATOM 640 O O . GLU A 1 88 ? -18.714 19.252 11.233 1.00 20.67 632 GLU A O 1
ATOM 646 N N . ILE A 1 89 ? -17.971 17.867 12.851 1.00 17.96 633 ILE A N 1
ATOM 647 C CA . ILE A 1 89 ? -19.270 17.239 13.068 1.00 18.18 633 ILE A CA 1
ATOM 648 C C . ILE A 1 89 ? -19.601 17.251 14.558 1.00 17.95 633 ILE A C 1
ATOM 649 O O . ILE A 1 89 ? -18.773 16.856 15.389 1.00 16.70 633 ILE A O 1
ATOM 654 N N . GLU A 1 90 ? -20.812 17.694 14.892 1.00 19.23 634 GLU A N 1
ATOM 655 C CA . GLU A 1 90 ? -21.269 17.692 16.273 1.00 19.14 634 GLU A CA 1
ATOM 656 C C . GLU A 1 90 ? -21.580 16.271 16.721 1.00 17.82 634 GLU A C 1
ATOM 657 O O . GLU A 1 90 ? -22.009 15.426 15.934 1.00 17.60 634 GLU A O 1
ATOM 663 N N . VAL A 1 91 ? -21.368 16.016 18.006 1.00 17.07 635 VAL A N 1
ATOM 664 C CA . VAL A 1 91 ? -21.655 14.717 18.601 1.00 15.97 635 VAL A CA 1
ATOM 665 C C . VAL A 1 91 ? -23.119 14.671 19.008 1.00 16.96 635 VAL A C 1
ATOM 666 O O . VAL A 1 91 ? -23.638 15.621 19.604 1.00 18.07 635 VAL A O 1
ATOM 670 N N . SER A 1 92 ? -23.785 13.555 18.713 1.00 16.65 636 SER A N 1
ATOM 671 C CA . SER A 1 92 ? -25.202 13.420 19.034 1.00 17.66 636 SER A CA 1
ATOM 672 C C . SER A 1 92 ? -25.487 12.548 20.251 1.00 16.93 636 SER A C 1
ATOM 673 O O . SER A 1 92 ? -26.513 12.754 20.908 1.00 17.82 636 SER A O 1
ATOM 676 N N . ARG A 1 93 ? -24.627 11.576 20.561 1.00 15.46 637 ARG A N 1
ATOM 677 C CA . ARG A 1 93 ? -24.848 10.654 21.673 1.00 14.83 637 ARG A CA 1
ATOM 678 C C . ARG A 1 93 ? -23.512 10.213 22.255 1.00 13.42 637 ARG A C 1
ATOM 679 O O . ARG A 1 93 ? -22.517 10.087 21.538 1.00 12.71 637 ARG A O 1
ATOM 687 N N . LEU A 1 94 ? -23.510 9.938 23.560 1.00 13.11 638 LEU A N 1
ATOM 688 C CA . LEU A 1 94 ? -22.341 9.454 24.289 1.00 11.96 638 LEU A CA 1
ATOM 689 C C . LEU A 1 94 ? -22.668 8.106 24.922 1.00 11.49 638 LEU A C 1
ATOM 690 O O . LEU A 1 94 ? -23.668 7.994 25.642 1.00 12.10 638 LEU A O 1
ATOM 695 N N . PHE A 1 95 ? -21.842 7.089 24.661 1.00 11.05 639 PHE A N 1
ATOM 696 C CA . PHE A 1 95 ? -22.025 5.739 25.206 1.00 11.81 639 PHE A CA 1
ATOM 697 C C . PHE A 1 95 ? -20.739 5.329 25.921 1.00 11.82 639 PHE A C 1
ATOM 698 O O . PHE A 1 95 ? -19.757 4.954 25.280 1.00 10.69 639 PHE A O 1
ATOM 706 N N . LEU A 1 96 ? -20.736 5.378 27.243 1.00 11.74 640 LEU A N 1
ATOM 707 C CA . LEU A 1 96 ? -19.572 4.968 28.011 1.00 12.24 640 LEU A CA 1
ATOM 708 C C . LEU A 1 96 ? -19.629 3.465 28.272 1.00 13.01 640 LEU A C 1
ATOM 709 O O . LEU A 1 96 ? -20.710 2.876 28.393 1.00 14.92 640 LEU A O 1
ATOM 714 N N . GLU A 1 97 ? -18.455 2.845 28.356 1.00 10.94 641 GLU A N 1
ATOM 715 C CA . GLU A 1 97 ? -18.399 1.403 28.549 1.00 12.58 641 GLU A CA 1
ATOM 716 C C . GLU A 1 97 ? -19.055 1.042 29.882 1.00 13.82 641 GLU A C 1
ATOM 717 O O . GLU A 1 97 ? -18.765 1.682 30.906 1.00 13.41 641 GLU A O 1
ATOM 723 N N . PRO A 1 98 ? -19.947 0.046 29.912 1.00 12.59 642 PRO A N 1
ATOM 724 C CA . PRO A 1 98 ? -20.807 -0.147 31.095 1.00 13.69 642 PRO A CA 1
ATOM 725 C C . PRO A 1 98 ? -20.114 -0.715 32.330 1.00 15.34 642 PRO A C 1
ATOM 726 O O . PRO A 1 98 ? -20.670 -0.582 33.429 1.00 16.89 642 PRO A O 1
ATOM 730 N N . THR A 1 99 ? -18.956 -1.361 32.207 1.00 14.89 643 THR A N 1
ATOM 731 C CA . THR A 1 99 ? -18.221 -1.808 33.389 1.00 15.82 643 THR A CA 1
ATOM 732 C C . THR A 1 99 ? -17.288 -0.732 33.935 1.00 14.35 643 THR A C 1
ATOM 733 O O . THR A 1 99 ? -16.489 -1.011 34.842 1.00 15.56 643 THR A O 1
ATOM 737 N N . ARG A 1 100 ? -17.394 0.490 33.421 1.00 10.94 644 ARG A N 1
ATOM 738 C CA . ARG A 1 100 ? -16.707 1.674 33.928 1.00 10.03 644 ARG A CA 1
ATOM 739 C C . ARG A 1 100 ? -15.241 1.725 33.528 1.00 9.60 644 ARG A C 1
ATOM 740 O O . ARG A 1 100 ? -14.443 2.454 34.136 1.00 10.01 644 ARG A O 1
ATOM 748 N N . LYS A 1 101 ? -14.862 0.981 32.497 1.00 10.08 645 LYS A N 1
ATOM 749 C CA . LYS A 1 101 ? -13.517 1.105 31.955 1.00 9.33 645 LYS A CA 1
ATOM 750 C C . LYS A 1 101 ? -13.410 2.364 31.093 1.00 8.32 645 LYS A C 1
ATOM 751 O O . LYS A 1 101 ? -14.404 2.981 30.713 1.00 9.11 645 LYS A O 1
ATOM 757 N N . ASP A 1 102 ? -12.177 2.755 30.785 1.00 8.22 646 ASP A N 1
ATOM 758 C CA . ASP A 1 102 ? -11.904 4.090 30.249 1.00 7.93 646 ASP A CA 1
ATOM 759 C C . ASP A 1 102 ? -12.080 4.178 28.734 1.00 8.03 646 ASP A C 1
ATOM 760 O O . ASP A 1 102 ? -11.196 4.639 28.021 1.00 8.58 646 ASP A O 1
ATOM 765 N N . ILE A 1 103 ? -13.238 3.779 28.224 1.00 7.78 647 ILE A N 1
ATOM 766 C CA . ILE A 1 103 ? -13.483 3.765 26.787 1.00 8.32 647 ILE A CA 1
ATOM 767 C C . ILE A 1 103 ? -14.921 4.201 26.549 1.00 8.37 647 ILE A C 1
ATOM 768 O O . ILE A 1 103 ? -15.798 3.916 27.370 1.00 8.81 647 ILE A O 1
ATOM 773 N N . ALA A 1 104 ? -15.151 4.939 25.458 1.00 7.21 648 ALA A N 1
ATOM 774 C CA . ALA A 1 104 ? -16.475 5.472 25.150 1.00 7.69 648 ALA A CA 1
ATOM 775 C C . ALA A 1 104 ? -16.655 5.582 23.647 1.00 7.44 648 ALA A C 1
ATOM 776 O O . ALA A 1 104 ? -15.686 5.773 22.904 1.00 7.45 648 ALA A O 1
ATOM 778 N N . LEU A 1 105 ? -17.910 5.502 23.213 1.00 7.72 649 LEU A N 1
ATOM 779 C CA . LEU A 1 105 ? -18.293 5.687 21.821 1.00 7.91 649 LEU A CA 1
ATOM 780 C C . LEU A 1 105 ? -19.053 6.996 21.677 1.00 8.41 649 LEU A C 1
ATOM 781 O O . LEU A 1 105 ? -19.933 7.313 22.497 1.00 9.60 649 LEU A O 1
ATOM 786 N N . LEU A 1 106 ? -18.720 7.752 20.636 1.00 8.65 650 LEU A N 1
ATOM 787 C CA . LEU A 1 106 ? -19.444 8.964 20.273 1.00 9.42 650 LEU A CA 1
ATOM 788 C C . LEU A 1 106 ? -20.193 8.685 18.986 1.00 10.37 650 LEU A C 1
ATOM 789 O O . LEU A 1 106 ? -19.590 8.257 17.996 1.00 10.46 650 LEU A O 1
ATOM 794 N N . LYS A 1 107 ? -21.502 8.899 18.994 1.00 11.40 651 LYS A N 1
ATOM 795 C CA . LYS A 1 107 ? -22.253 8.870 17.747 1.00 12.59 651 LYS A CA 1
ATOM 796 C C . LYS A 1 107 ? -22.257 10.270 17.152 1.00 13.03 651 LYS A C 1
ATOM 797 O O . LYS A 1 107 ? -22.524 11.252 17.856 1.00 15.60 651 LYS A O 1
ATOM 803 N N . LEU A 1 108 ? -21.961 10.363 15.863 1.00 13.67 652 LEU A N 1
ATOM 804 C CA . LEU A 1 108 ? -21.906 11.651 15.189 1.00 15.66 652 LEU A CA 1
ATOM 805 C C . LEU A 1 108 ? -23.289 12.054 14.688 1.00 16.17 652 LEU A C 1
ATOM 806 O O . LEU A 1 108 ? -24.084 11.210 14.272 1.00 17.97 652 LEU A O 1
ATOM 811 N N . SER A 1 109 ? -23.558 13.368 14.709 1.00 16.71 653 SER A N 1
ATOM 812 C CA A SER A 1 109 ? -24.873 13.869 14.311 0.33 18.92 653 SER A CA 1
ATOM 813 C CA B SER A 1 109 ? -24.879 13.856 14.314 0.67 18.92 653 SER A CA 1
ATOM 814 C C . SER A 1 109 ? -25.162 13.618 12.835 1.00 19.97 653 SER A C 1
ATOM 815 O O . SER A 1 109 ? -26.330 13.536 12.438 1.00 23.80 653 SER A O 1
ATOM 820 N N . SER A 1 110 ? -24.127 13.517 12.012 1.00 19.63 654 SER A N 1
ATOM 821 C CA . SER A 1 110 ? -24.249 13.191 10.603 1.00 20.50 654 SER A CA 1
ATOM 822 C C . SER A 1 110 ? -23.059 12.317 10.249 1.00 18.72 654 SER A C 1
ATOM 823 O O . SER A 1 110 ? -22.010 12.402 10.902 1.00 18.11 654 SER A O 1
ATOM 826 N N . PRO A 1 111 ? -23.198 11.442 9.255 1.00 20.10 655 PRO A N 1
ATOM 827 C CA . PRO A 1 111 ? -22.095 10.531 8.932 1.00 20.14 655 PRO A CA 1
ATOM 828 C C . PRO A 1 111 ? -20.928 11.288 8.331 1.00 20.60 655 PRO A C 1
ATOM 829 O O . PRO A 1 111 ? -21.103 12.207 7.528 1.00 22.04 655 PRO A O 1
ATOM 833 N N . ALA A 1 112 ? -19.727 10.885 8.727 1.00 17.91 656 ALA A N 1
ATOM 834 C CA . ALA A 1 112 ? -18.526 11.391 8.088 1.00 17.21 656 ALA A CA 1
ATOM 835 C C . ALA A 1 112 ? -18.511 10.965 6.628 1.00 19.32 656 ALA A C 1
ATOM 836 O O . ALA A 1 112 ? -18.926 9.855 6.284 1.00 19.43 656 ALA A O 1
ATOM 838 N N . VAL A 1 113 ? -18.055 11.864 5.763 1.00 16.97 657 VAL A N 1
ATOM 839 C CA . VAL A 1 113 ? -17.856 11.526 4.360 1.00 19.40 657 VAL A CA 1
ATOM 840 C C . VAL A 1 113 ? -16.509 10.823 4.263 1.00 16.86 657 VAL A C 1
ATOM 841 O O . VAL A 1 113 ? -15.480 11.375 4.667 1.00 16.28 657 VAL A O 1
ATOM 845 N N . ILE A 1 114 ? -16.518 9.587 3.778 1.00 16.28 658 ILE A N 1
ATOM 846 C CA . ILE A 1 114 ? -15.290 8.803 3.680 1.00 15.52 658 ILE A CA 1
ATOM 847 C C . ILE A 1 114 ? -14.569 9.183 2.394 1.00 15.03 658 ILE A C 1
ATOM 848 O O . ILE A 1 114 ? -15.124 9.065 1.297 1.00 17.43 658 ILE A O 1
ATOM 853 N N . THR A 1 115 ? -13.333 9.666 2.534 1.00 14.24 659 THR A N 1
ATOM 854 C CA . THR A 1 115 ? -12.535 10.193 1.438 1.00 14.50 659 THR A CA 1
ATOM 855 C C . THR A 1 115 ? -11.129 9.630 1.570 1.00 13.91 659 THR A C 1
ATOM 856 O O . THR A 1 115 ? -10.825 8.876 2.501 1.00 14.16 659 THR A O 1
ATOM 860 N N . ASP A 1 116 ? -10.243 10.034 0.659 1.00 15.70 660 ASP A N 1
ATOM 861 C CA . ASP A 1 116 ? -8.843 9.647 0.789 1.00 15.48 660 ASP A CA 1
ATOM 862 C C . ASP A 1 116 ? -8.186 10.191 2.055 1.00 14.91 660 ASP A C 1
ATOM 863 O O . ASP A 1 116 ? -7.095 9.732 2.405 1.00 16.18 660 ASP A O 1
ATOM 868 N N . LYS A 1 117 ? -8.815 11.144 2.747 1.00 13.34 661 LYS A N 1
ATOM 869 C CA . LYS A 1 117 ? -8.240 11.727 3.955 1.00 12.28 661 LYS A CA 1
ATOM 870 C C . LYS A 1 117 ? -8.987 11.381 5.238 1.00 12.07 661 LYS A C 1
ATOM 871 O O . LYS A 1 117 ? -8.497 11.699 6.330 1.00 11.47 661 LYS A O 1
ATOM 877 N N . VAL A 1 118 ? -10.148 10.740 5.140 1.00 10.28 662 VAL A N 1
ATOM 878 C CA . VAL A 1 118 ? -10.982 10.397 6.285 1.00 9.72 662 VAL A CA 1
ATOM 879 C C . VAL A 1 118 ? -11.448 8.968 6.054 1.00 9.79 662 VAL A C 1
ATOM 880 O O . VAL A 1 118 ? -12.291 8.728 5.183 1.00 11.06 662 VAL A O 1
ATOM 884 N N . ILE A 1 119 ? -10.889 8.018 6.807 1.00 8.78 663 ILE A N 1
ATOM 885 C CA . ILE A 1 119 ? -11.105 6.583 6.578 1.00 9.57 663 ILE A CA 1
ATOM 886 C C . ILE A 1 119 ? -11.130 5.911 7.945 1.00 9.15 663 ILE A C 1
ATOM 887 O O . ILE A 1 119 ? -10.271 6.219 8.775 1.00 7.83 663 ILE A O 1
ATOM 892 N N . PRO A 1 120 ? -12.056 4.997 8.232 1.00 9.58 664 PRO A N 1
ATOM 893 C CA . PRO A 1 120 ? -12.084 4.381 9.566 1.00 8.83 664 PRO A CA 1
ATOM 894 C C . PRO A 1 120 ? -10.944 3.397 9.768 1.00 8.12 664 PRO A C 1
ATOM 895 O O . PRO A 1 120 ? -10.394 2.826 8.821 1.00 9.82 664 PRO A O 1
ATOM 899 N N . ALA A 1 121 ? -10.602 3.198 11.035 1.00 10.32 665 ALA A N 1
ATOM 900 C CA . ALA A 1 121 ? -9.673 2.156 11.432 1.00 10.12 665 ALA A CA 1
ATOM 901 C C . ALA A 1 121 ? -10.403 0.816 11.457 1.00 11.62 665 ALA A C 1
ATOM 902 O O . ALA A 1 121 ? -11.638 0.759 11.457 1.00 14.65 665 ALA A O 1
ATOM 904 N N . CYS A 1 122 ? -9.638 -0.275 11.453 1.00 12.53 666 CYS A N 1
ATOM 905 C CA . CYS A 1 122 ? -10.219 -1.609 11.588 1.00 14.07 666 CYS A CA 1
ATOM 906 C C . CYS A 1 122 ? -10.163 -2.080 13.030 1.00 13.10 666 CYS A C 1
ATOM 907 O O . CYS A 1 122 ? -9.159 -1.884 13.718 1.00 14.09 666 CYS A O 1
ATOM 910 N N . LEU A 1 123 ? -11.205 -2.745 13.459 1.00 13.00 667 LEU A N 1
ATOM 911 C CA . LEU A 1 123 ? -11.226 -3.299 14.804 1.00 12.90 667 LEU A CA 1
ATOM 912 C C . LEU A 1 123 ? -10.605 -4.696 14.832 1.00 13.22 667 LEU A C 1
ATOM 913 O O . LEU A 1 123 ? -10.628 -5.422 13.825 1.00 15.35 667 LEU A O 1
ATOM 918 N N . PRO A 1 124 ? -10.050 -5.086 15.978 1.00 13.52 668 PRO A N 1
ATOM 919 C CA . PRO A 1 124 ? -9.470 -6.424 16.114 1.00 15.70 668 PRO A CA 1
ATOM 920 C C . PRO A 1 124 ? -10.544 -7.475 16.362 1.00 15.84 668 PRO A C 1
ATOM 921 O O . PRO A 1 124 ? -11.705 -7.180 16.659 1.00 16.63 668 PRO A O 1
ATOM 925 N N . SER A 1 125 ? -10.124 -8.728 16.242 1.00 20.25 669 SER A N 1
ATOM 926 C CA . SER A 1 125 ? -11.003 -9.822 16.615 1.00 20.95 669 SER A CA 1
ATOM 927 C C . SER A 1 125 ? -11.204 -9.802 18.130 1.00 20.59 669 SER A C 1
ATOM 928 O O . SER A 1 125 ? -10.271 -9.475 18.874 1.00 20.12 669 SER A O 1
ATOM 931 N N . PRO A 1 126 ? -12.409 -10.107 18.610 1.00 19.44 670 PRO A N 1
ATOM 932 C CA . PRO A 1 126 ? -12.660 -10.087 20.054 1.00 18.12 670 PRO A CA 1
ATOM 933 C C . PRO A 1 126 ? -11.621 -10.884 20.834 1.00 19.08 670 PRO A C 1
ATOM 934 O O . PRO A 1 126 ? -11.300 -12.025 20.494 1.00 23.04 670 PRO A O 1
ATOM 938 N N . ASN A 1 127 ? -11.072 -10.251 21.874 1.00 21.90 671 ASN A N 1
ATOM 939 C CA . ASN A 1 127 ? -10.209 -10.859 22.885 1.00 22.40 671 ASN A CA 1
ATOM 940 C C . ASN A 1 127 ? -8.806 -11.200 22.398 1.00 25.23 671 ASN A C 1
ATOM 941 O O . ASN A 1 127 ? -8.058 -11.878 23.111 1.00 27.83 671 ASN A O 1
ATOM 946 N N . TYR A 1 128 ? -8.421 -10.728 21.217 1.00 22.76 672 TYR A N 1
ATOM 947 C CA . TYR A 1 128 ? -7.051 -10.875 20.744 1.00 23.20 672 TYR A CA 1
ATOM 948 C C . TYR A 1 128 ? -6.078 -10.197 21.704 1.00 22.15 672 TYR A C 1
ATOM 949 O O . TYR A 1 128 ? -6.343 -9.110 22.220 1.00 20.26 672 TYR A O 1
ATOM 958 N N . VAL A 1 129 ? -4.935 -10.836 21.935 1.00 25.20 673 VAL A N 1
ATOM 959 C CA . VAL A 1 129 ? -3.901 -10.308 22.820 1.00 23.42 673 VAL A CA 1
ATOM 960 C C . VAL A 1 129 ? -2.655 -10.005 21.993 1.00 25.11 673 VAL A C 1
ATOM 961 O O . VAL A 1 129 ? -2.053 -10.917 21.409 1.00 25.95 673 VAL A O 1
ATOM 965 N N . VAL A 1 130 ? -2.266 -8.727 21.948 1.00 19.34 674 VAL A N 1
ATOM 966 C CA . VAL A 1 130 ? -1.081 -8.319 21.200 1.00 19.18 674 VAL A CA 1
ATOM 967 C C . VAL A 1 130 ? 0.162 -8.873 21.883 1.00 20.34 674 VAL A C 1
ATOM 968 O O . VAL A 1 130 ? 0.360 -8.687 23.090 1.00 21.09 674 VAL A O 1
ATOM 972 N N . ALA A 1 131 ? 1.015 -9.538 21.109 1.00 19.99 675 ALA A N 1
ATOM 973 C CA . ALA A 1 131 ? 2.151 -10.244 21.683 1.00 22.50 675 ALA A CA 1
ATOM 974 C C . ALA A 1 131 ? 3.222 -9.271 22.167 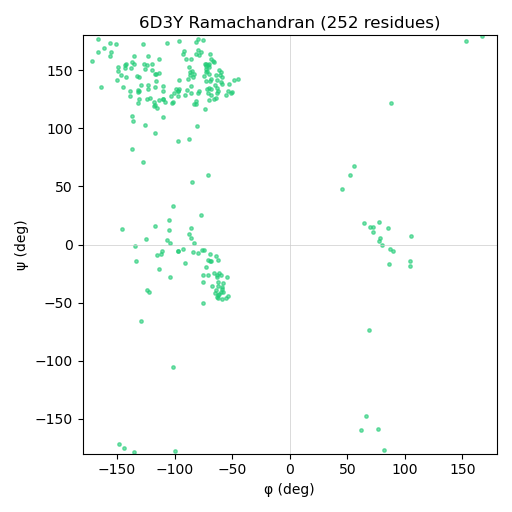1.00 22.01 675 ALA A C 1
ATOM 975 O O . ALA A 1 131 ? 3.366 -8.160 21.651 1.00 20.30 675 ALA A O 1
ATOM 977 N N . ASP A 1 132 ? 3.969 -9.704 23.186 1.00 24.45 676 ASP A N 1
ATOM 978 C CA . ASP A 1 132 ? 5.100 -8.934 23.685 1.00 23.63 676 ASP A CA 1
ATOM 979 C C . ASP A 1 132 ? 6.038 -8.575 22.539 1.00 24.52 676 ASP A C 1
ATOM 980 O O . ASP A 1 132 ? 6.290 -9.389 21.647 1.00 24.92 676 ASP A O 1
ATOM 985 N N . ARG A 1 133 ? 6.531 -7.336 22.556 1.00 22.39 677 ARG A N 1
ATOM 986 C CA . ARG A 1 133 ? 7.536 -6.766 21.647 1.00 22.70 677 ARG A CA 1
ATOM 987 C C . ARG A 1 133 ? 6.967 -6.323 20.301 1.00 22.97 677 ARG A C 1
ATOM 988 O O . ARG A 1 133 ? 7.730 -5.817 19.466 1.00 22.66 677 ARG A O 1
ATOM 996 N N . THR A 1 134 ? 5.669 -6.486 20.060 1.00 19.88 678 THR A N 1
ATOM 997 C CA . THR A 1 134 ? 5.082 -6.068 18.792 1.00 18.88 678 THR A CA 1
ATOM 998 C C . THR A 1 134 ? 5.221 -4.564 18.624 1.00 17.93 678 THR A C 1
ATOM 999 O O . THR A 1 134 ? 4.865 -3.795 19.519 1.00 16.45 678 THR A O 1
ATOM 1003 N N . GLU A 1 135 ? 5.723 -4.138 17.468 1.00 19.53 679 GLU A N 1
ATOM 1004 C CA . GLU A 1 135 ? 5.884 -2.717 17.190 1.00 18.03 679 GLU A CA 1
ATOM 1005 C C . GLU A 1 135 ? 4.548 -2.147 16.735 1.00 18.44 679 GLU A C 1
ATOM 1006 O O . GLU A 1 135 ? 3.958 -2.627 15.759 1.00 20.23 679 GLU A O 1
ATOM 1012 N N . CYS A 1 136 ? 4.077 -1.121 17.430 1.00 14.47 680 CYS A N 1
ATOM 1013 C CA . CYS A 1 136 ? 2.817 -0.474 17.108 1.00 14.50 680 CYS A CA 1
ATOM 1014 C C . CYS A 1 136 ? 3.061 1.022 16.984 1.00 13.24 680 CYS A C 1
ATOM 1015 O O . CYS A 1 136 ? 4.164 1.514 17.235 1.00 14.24 680 CYS A O 1
ATOM 1018 N N . PHE A 1 137 ? 2.034 1.747 16.547 1.00 10.18 681 PHE A N 1
ATOM 1019 C CA . PHE A 1 137 ? 2.136 3.186 16.347 1.00 8.91 681 PHE A CA 1
ATOM 1020 C C . PHE A 1 137 ? 1.079 3.907 17.164 1.00 8.68 681 PHE A C 1
ATOM 1021 O O . PHE A 1 137 ? -0.075 3.474 17.223 1.00 8.64 681 PHE A O 1
ATOM 1029 N N . ILE A 1 138 ? 1.485 5.006 17.788 1.00 7.79 682 ILE A N 1
ATOM 1030 C CA . ILE A 1 138 ? 0.579 5.916 18.478 1.00 7.10 682 ILE A CA 1
ATOM 1031 C C . ILE A 1 138 ? 0.632 7.260 17.773 1.00 8.49 682 ILE A C 1
ATOM 1032 O O . ILE A 1 138 ? 1.668 7.649 17.225 1.00 10.61 682 ILE A O 1
ATOM 1037 N N . THR A 1 139 ? -0.498 7.962 17.747 1.00 7.77 683 THR A N 1
ATOM 1038 C CA . THR A 1 139 ? -0.566 9.232 17.038 1.00 8.14 683 THR A CA 1
ATOM 1039 C C . THR A 1 139 ? -1.348 10.242 17.864 1.00 7.52 683 THR A C 1
ATOM 1040 O O . THR A 1 139 ? -2.235 9.871 18.650 1.00 7.84 683 THR A O 1
ATOM 1044 N N . GLY A 1 140 ? -1.030 11.520 17.679 1.00 6.27 684 GLY A N 1
ATOM 1045 C CA . GLY A 1 140 ? -1.855 12.539 18.301 1.00 6.18 684 GLY A CA 1
ATOM 1046 C C . GLY A 1 140 ? -1.211 13.909 18.267 1.00 7.17 684 GLY A C 1
ATOM 1047 O O . GLY A 1 140 ? -0.080 14.093 17.788 1.00 7.95 684 GLY A O 1
ATOM 1048 N N . TRP A 1 141 ? -1.957 14.874 18.818 1.00 8.10 685 TRP A N 1
ATOM 1049 C CA . TRP A 1 141 ? -1.581 16.280 18.908 1.00 9.81 685 TRP A CA 1
ATOM 1050 C C . TRP A 1 141 ? -1.155 16.710 20.315 1.00 12.18 685 TRP A C 1
ATOM 1051 O O . TRP A 1 141 ? -1.127 17.914 20.603 1.00 14.60 685 TRP A O 1
ATOM 1062 N N . GLY A 1 142 ? -0.765 15.779 21.167 1.00 12.06 686 GLY A N 1
ATOM 1063 C CA . GLY A 1 142 ? -0.475 16.115 22.547 1.00 13.12 686 GLY A CA 1
ATOM 1064 C C . GLY A 1 142 ? 0.857 16.840 22.759 1.00 13.87 686 GLY A C 1
ATOM 1065 O O . GLY A 1 142 ? 1.666 17.058 21.850 1.00 16.91 686 GLY A O 1
ATOM 1066 N N . GLU A 1 143 ? 1.072 17.212 24.030 1.00 13.49 687 GLU A N 1
ATOM 1067 C CA . GLU A 1 143 ? 2.321 17.784 24.540 1.00 14.69 687 GLU A CA 1
ATOM 1068 C C . GLU A 1 143 ? 3.534 17.020 24.026 1.00 14.21 687 GLU A C 1
ATOM 1069 O O . GLU A 1 143 ? 3.509 15.795 23.894 1.00 13.57 687 GLU A O 1
ATOM 1075 N N . THR A 1 144 ? 4.607 17.755 23.739 1.00 14.54 688 THR A N 1
ATOM 1076 C CA . THR A 1 144 ? 5.835 17.161 23.216 1.00 15.32 688 THR A CA 1
ATOM 1077 C C . THR A 1 144 ? 7.002 17.196 24.195 1.00 16.90 688 THR A C 1
ATOM 1078 O O . THR A 1 144 ? 8.050 16.619 23.893 1.00 17.74 688 THR A O 1
ATOM 1082 N N . GLN A 1 145 ? 6.847 17.836 25.357 1.00 17.96 689 GLN A N 1
ATOM 1083 C CA . GLN A 1 145 ? 7.935 17.985 26.340 1.00 19.75 689 GLN A CA 1
ATOM 1084 C C . GLN A 1 145 ? 9.255 18.414 25.694 1.00 22.29 689 GLN A C 1
ATOM 1085 O O . GLN A 1 145 ? 10.315 17.840 25.946 1.00 22.91 689 GLN A O 1
ATOM 1091 N N . GLY A 1 146 ? 9.182 19.432 24.840 1.00 21.91 690 GLY A N 1
ATOM 1092 C CA . GLY A 1 146 ? 10.379 20.002 24.258 1.00 24.10 690 GLY A CA 1
ATOM 1093 C C . GLY A 1 146 ? 10.877 19.338 22.993 1.00 23.93 690 GLY A C 1
ATOM 1094 O O . GLY A 1 146 ? 11.864 19.814 22.418 1.00 25.85 690 GLY A O 1
ATOM 1095 N N . THR A 1 147 ? 10.248 18.255 22.542 1.00 21.89 691 THR A N 1
ATOM 1096 C CA . THR A 1 147 ? 10.644 17.636 21.287 1.00 21.76 691 THR A CA 1
ATOM 1097 C C . THR A 1 147 ? 9.928 18.309 20.116 1.00 21.18 691 THR A C 1
ATOM 1098 O O . THR A 1 147 ? 8.914 18.984 20.284 1.00 20.41 691 THR A O 1
ATOM 1102 N N . PHE A 1 148 ? 10.491 18.147 18.922 1.00 21.78 692 PHE A N 1
ATOM 1103 C CA . PHE A 1 148 ? 9.964 18.872 17.772 1.00 21.69 692 PHE A CA 1
ATOM 1104 C C . PHE A 1 148 ? 8.560 18.393 17.405 1.00 19.36 692 PHE A C 1
ATOM 1105 O O . PHE A 1 148 ? 8.133 17.288 17.755 1.00 17.84 692 PHE A O 1
ATOM 1113 N N . GLY A 1 149 ? 7.836 19.260 16.705 1.00 19.83 693 GLY A N 1
ATOM 1114 C CA . GLY A 1 149 ? 6.566 18.896 16.110 1.00 18.04 693 GLY A CA 1
ATOM 1115 C C . GLY A 1 149 ? 5.329 19.425 16.794 1.00 18.10 693 GLY A C 1
ATOM 1116 O O . GLY A 1 149 ? 4.223 19.023 16.413 1.00 17.44 693 GLY A O 1
ATOM 1117 N N . ALA A 1 150 ? 5.465 20.303 17.788 1.00 19.58 694 ALA A N 1
ATOM 1118 C CA . ALA A 1 150 ? 4.287 20.811 18.480 1.00 19.64 694 ALA A CA 1
ATOM 1119 C C . ALA A 1 150 ? 3.351 21.499 17.494 1.00 21.33 694 ALA A C 1
ATOM 1120 O O . ALA A 1 150 ? 3.789 22.240 16.610 1.00 21.68 694 ALA A O 1
ATOM 1122 N N . GLY A 1 151 ? 2.052 21.241 17.651 1.00 19.86 695 GLY A N 1
ATOM 1123 C CA . GLY A 1 151 ? 1.036 21.817 16.799 1.00 19.14 695 GLY A CA 1
ATOM 1124 C C . GLY A 1 151 ? 0.691 21.009 15.563 1.00 19.16 695 GLY A C 1
ATOM 1125 O O . GLY A 1 151 ? -0.239 21.384 14.844 1.00 18.12 695 GLY A O 1
ATOM 1126 N N . LEU A 1 152 ? 1.410 19.920 15.297 1.00 16.10 696 LEU A N 1
ATOM 1127 C CA . LEU A 1 152 ? 1.202 19.087 14.121 1.00 14.56 696 LEU A CA 1
ATOM 1128 C C . LEU A 1 152 ? 0.953 17.654 14.569 1.00 12.96 696 LEU A C 1
ATOM 1129 O O . LEU A 1 152 ? 1.377 17.247 15.657 1.00 12.68 696 LEU A O 1
ATOM 1134 N N . LEU A 1 153 ? 0.253 16.881 13.737 1.00 11.41 697 LEU A N 1
ATOM 1135 C CA . LEU A 1 153 ? -0.005 15.492 14.100 1.00 10.13 697 LEU A CA 1
ATOM 1136 C C . LEU A 1 153 ? 1.304 14.714 14.128 1.00 10.43 697 LEU A C 1
ATOM 1137 O O . LEU A 1 153 ? 2.059 14.701 13.148 1.00 11.20 697 LEU A O 1
ATOM 1142 N N . LYS A 1 154 ? 1.573 14.070 15.256 1.00 9.39 698 LYS A N 1
ATOM 1143 C CA . LYS A 1 154 ? 2.800 13.320 15.445 1.00 9.89 698 LYS A CA 1
ATOM 1144 C C . LYS A 1 154 ? 2.487 11.838 15.569 1.00 8.97 698 LYS A C 1
ATOM 1145 O O . LYS A 1 154 ? 1.352 11.434 15.863 1.00 7.93 698 LYS A O 1
ATOM 1151 N N . GLU A 1 155 ? 3.521 11.036 15.324 1.00 10.81 699 GLU A N 1
ATOM 1152 C CA . GLU A 1 155 ? 3.459 9.598 15.468 1.00 10.66 699 GLU A CA 1
ATOM 1153 C C . GLU A 1 155 ? 4.709 9.120 16.190 1.00 10.78 699 GLU A C 1
ATOM 1154 O O . GLU A 1 155 ? 5.768 9.758 16.137 1.00 12.26 699 GLU A O 1
ATOM 1160 N N . ALA A 1 156 ? 4.592 7.977 16.841 1.00 10.92 700 ALA A N 1
ATOM 1161 C CA . ALA A 1 156 ? 5.760 7.317 17.398 1.00 11.88 700 ALA A CA 1
ATOM 1162 C C . ALA A 1 156 ? 5.546 5.821 17.312 1.00 11.80 700 ALA A C 1
ATOM 1163 O O . ALA A 1 156 ? 4.416 5.337 17.425 1.00 11.40 700 ALA A O 1
ATOM 1165 N N . GLN A 1 157 ? 6.634 5.093 17.094 1.00 14.06 701 GLN A N 1
ATOM 1166 C CA . GLN A 1 157 ? 6.601 3.642 17.035 1.00 14.47 701 GLN A CA 1
ATOM 1167 C C . GLN A 1 157 ? 7.108 3.117 18.370 1.00 15.71 701 GLN A C 1
ATOM 1168 O O . GLN A 1 157 ? 8.233 3.433 18.780 1.00 17.69 701 GLN A O 1
ATOM 1174 N N . LEU A 1 158 ? 6.286 2.322 19.044 1.00 14.65 702 LEU A N 1
ATOM 1175 C CA . LEU A 1 158 ? 6.640 1.800 20.351 1.00 16.27 702 LEU A CA 1
ATOM 1176 C C . LEU A 1 158 ? 6.350 0.309 20.411 1.00 16.20 702 LEU A C 1
ATOM 1177 O O . LEU A 1 158 ? 5.354 -0.158 19.843 1.00 15.91 702 LEU A O 1
ATOM 1182 N N . PRO A 1 159 ? 7.175 -0.451 21.117 1.00 16.50 703 PRO A N 1
ATOM 1183 C CA . PRO A 1 159 ? 6.899 -1.877 21.291 1.00 17.22 703 PRO A CA 1
ATOM 1184 C C . PRO A 1 159 ? 5.938 -2.116 22.446 1.00 16.53 703 PRO A C 1
ATOM 1185 O O . PRO A 1 159 ? 5.978 -1.433 23.474 1.00 16.28 703 PRO A O 1
ATOM 1189 N N . VAL A 1 160 ? 5.079 -3.117 22.269 1.00 16.27 704 VAL A N 1
ATOM 1190 C CA . VAL A 1 160 ? 4.199 -3.555 23.343 1.00 16.32 704 VAL A CA 1
ATOM 1191 C C . VAL A 1 160 ? 5.012 -4.306 24.389 1.00 18.10 704 VAL A C 1
ATOM 1192 O O . VAL A 1 160 ? 5.934 -5.066 24.062 1.00 19.53 704 VAL A O 1
ATOM 1196 N N . ILE A 1 161 ? 4.686 -4.074 25.657 1.00 17.21 705 ILE A N 1
ATOM 1197 C CA . ILE A 1 161 ? 5.272 -4.782 26.791 1.00 18.97 705 ILE A CA 1
ATOM 1198 C C . ILE A 1 161 ? 4.152 -5.599 27.415 1.00 19.45 705 ILE A C 1
ATOM 1199 O O . ILE A 1 161 ? 3.117 -5.042 27.791 1.00 18.01 705 ILE A O 1
ATOM 1204 N N . GLU A 1 162 ? 4.350 -6.909 27.537 1.00 20.13 706 GLU A N 1
ATOM 1205 C CA . GLU A 1 162 ? 3.300 -7.759 28.085 1.00 20.37 706 GLU A CA 1
ATOM 1206 C C . GLU A 1 162 ? 2.940 -7.326 29.505 1.00 20.11 706 GLU A C 1
ATOM 1207 O O . GLU A 1 162 ? 3.785 -6.836 30.261 1.00 20.71 706 GLU A O 1
ATOM 1209 N N . ASN A 1 163 ? 1.665 -7.520 29.862 1.00 19.86 707 ASN A N 1
ATOM 1210 C CA . ASN A 1 163 ? 1.150 -6.987 31.123 1.00 20.66 707 ASN A CA 1
ATOM 1211 C C . ASN A 1 163 ? 1.909 -7.525 32.324 1.00 22.13 707 ASN A C 1
ATOM 1212 O O . ASN A 1 163 ? 2.123 -6.797 33.298 1.00 22.50 707 ASN A O 1
ATOM 1217 N N . LYS A 1 164 ? 2.288 -8.806 32.292 1.00 22.94 708 LYS A N 1
ATOM 1218 C CA . LYS A 1 164 ? 2.986 -9.386 33.436 1.00 25.15 708 LYS A CA 1
ATOM 1219 C C . LYS A 1 164 ? 4.317 -8.693 33.683 1.00 25.72 708 LYS A C 1
ATOM 1220 O O . LYS A 1 164 ? 4.752 -8.572 34.835 1.00 26.83 708 LYS A O 1
ATOM 1222 N N . VAL A 1 165 ? 4.971 -8.227 32.624 1.00 25.14 709 VAL A N 1
ATOM 1223 C CA . VAL A 1 165 ? 6.210 -7.476 32.778 1.00 25.73 709 VAL A CA 1
ATOM 1224 C C . VAL A 1 165 ? 5.928 -6.064 33.264 1.00 23.95 709 VAL A C 1
ATOM 1225 O O . VAL A 1 165 ? 6.513 -5.597 34.249 1.00 24.81 709 VAL A O 1
ATOM 1229 N N . CYS A 1 166 ? 5.002 -5.375 32.601 1.00 21.64 710 CYS A N 1
ATOM 1230 C CA A CYS A 1 166 ? 4.653 -3.998 32.933 0.50 19.98 710 CYS A CA 1
ATOM 1231 C CA B CYS A 1 166 ? 4.792 -3.988 32.985 0.50 20.16 710 CYS A CA 1
ATOM 1232 C C . CYS A 1 166 ? 4.194 -3.845 34.380 1.00 20.23 710 CYS A C 1
ATOM 1233 O O . CYS A 1 166 ? 4.335 -2.773 34.973 1.00 19.76 710 CYS A O 1
ATOM 1238 N N . ASN A 1 167 ? 3.593 -4.895 34.944 1.00 21.05 711 ASN A N 1
ATOM 1239 C CA . ASN A 1 167 ? 3.072 -4.824 36.305 1.00 21.38 711 ASN A CA 1
ATOM 1240 C C . ASN A 1 167 ? 4.132 -5.071 37.375 1.00 23.62 711 ASN A C 1
ATOM 1241 O O . ASN A 1 167 ? 3.801 -5.041 38.566 1.00 24.16 711 ASN A O 1
ATOM 1246 N N . ARG A 1 168 ? 5.386 -5.284 36.998 1.00 25.05 712 ARG A N 1
ATOM 1247 C CA . ARG A 1 168 ? 6.407 -5.545 38.002 1.00 27.46 712 ARG A CA 1
ATOM 1248 C C . ARG A 1 168 ? 6.675 -4.292 38.832 1.00 27.13 712 ARG A C 1
ATOM 1249 O O . ARG A 1 168 ? 6.373 -3.165 38.425 1.00 25.25 712 ARG A O 1
ATOM 1257 N N . TYR A 1 169 ? 7.246 -4.511 40.024 1.00 29.21 713 TYR A N 1
ATOM 1258 C CA . TYR A 1 169 ? 7.394 -3.434 41.001 1.00 29.21 713 TYR A CA 1
ATOM 1259 C C . TYR A 1 169 ? 8.147 -2.246 40.418 1.00 28.65 713 TYR A C 1
ATOM 1260 O O . TYR A 1 169 ? 7.735 -1.093 40.586 1.00 27.22 713 TYR A O 1
ATOM 1269 N N . GLU A 1 170 ? 9.256 -2.508 39.725 1.00 29.94 714 GLU A N 1
ATOM 1270 C CA . GLU A 1 170 ? 10.079 -1.436 39.181 1.00 29.84 714 GLU A CA 1
ATOM 1271 C C . GLU A 1 170 ? 9.423 -0.716 38.009 1.00 27.21 714 GLU A C 1
ATOM 1272 O O . GLU A 1 170 ? 9.894 0.361 37.631 1.00 26.88 714 GLU A O 1
ATOM 1278 N N . PHE A 1 171 ? 8.360 -1.277 37.435 1.00 25.55 715 PHE A N 1
ATOM 1279 C CA . PHE A 1 171 ? 7.659 -0.628 36.334 1.00 23.18 715 PHE A CA 1
ATOM 1280 C C . PHE A 1 171 ? 6.391 0.032 36.870 1.00 21.39 715 PHE A C 1
ATOM 1281 O O . PHE A 1 171 ? 6.489 1.059 37.547 1.00 21.38 715 PHE A O 1
ATOM 1289 N N . LEU A 1 172 ? 5.215 -0.551 36.612 1.00 20.12 716 LEU A N 1
ATOM 1290 C CA . LEU A 1 172 ? 3.943 0.048 37.013 1.00 18.51 716 LEU A CA 1
ATOM 1291 C C . LEU A 1 172 ? 3.300 -0.612 38.228 1.00 19.20 716 LEU A C 1
ATOM 1292 O O . LEU A 1 172 ? 2.204 -0.203 38.626 1.00 18.07 716 LEU A O 1
ATOM 1297 N N . ASN A 1 173 ? 3.945 -1.618 38.820 1.00 21.19 717 ASN A N 1
ATOM 1298 C CA . ASN A 1 173 ? 3.633 -2.099 40.170 1.00 22.38 717 ASN A CA 1
ATOM 1299 C C . ASN A 1 173 ? 2.149 -2.427 40.356 1.00 21.25 717 ASN A C 1
ATOM 1300 O O . ASN A 1 173 ? 1.462 -1.865 41.212 1.00 20.81 717 ASN A O 1
ATOM 1305 N N . GLY A 1 174 ? 1.664 -3.368 39.548 1.00 21.44 718 GLY A N 1
ATOM 1306 C CA . GLY A 1 174 ? 0.335 -3.913 39.729 1.00 20.92 718 GLY A CA 1
ATOM 1307 C C . GLY A 1 174 ? -0.809 -3.044 39.251 1.00 18.74 718 GLY A C 1
ATOM 1308 O O . GLY A 1 174 ? -1.971 -3.439 39.413 1.00 21.12 718 GLY A O 1
ATOM 1309 N N . ARG A 1 175 ? -0.527 -1.883 38.657 1.00 17.50 719 ARG A N 1
ATOM 1310 C CA . ARG A 1 175 ? -1.593 -0.962 38.278 1.00 15.85 719 ARG A CA 1
ATOM 1311 C C . ARG A 1 175 ? -2.364 -1.402 37.036 1.00 16.65 719 ARG A C 1
ATOM 1312 O O . ARG A 1 175 ? -3.519 -0.999 36.869 1.00 16.82 719 ARG A O 1
ATOM 1320 N N . VAL A 1 176 ? -1.755 -2.181 36.143 1.00 15.50 720 VAL A N 1
ATOM 1321 C CA . VAL A 1 176 ? -2.317 -2.407 34.810 1.00 14.58 720 VAL A CA 1
ATOM 1322 C C . VAL A 1 176 ? -3.326 -3.549 34.859 1.00 15.51 720 VAL A C 1
ATOM 1323 O O . VAL A 1 176 ? -3.039 -4.630 35.388 1.00 18.93 720 VAL A O 1
ATOM 1327 N N . GLN A 1 177 ? -4.512 -3.314 34.300 1.00 13.75 721 GLN A N 1
ATOM 1328 C CA . GLN A 1 177 ? -5.592 -4.287 34.311 1.00 14.71 721 GLN A CA 1
ATOM 1329 C C . GLN A 1 177 ? -5.546 -5.143 33.048 1.00 14.61 721 GLN A C 1
ATOM 1330 O O . GLN A 1 177 ? -4.883 -4.802 32.066 1.00 14.18 721 GLN A O 1
ATOM 1336 N N . SER A 1 178 ? -6.257 -6.276 33.089 1.00 16.30 722 SER A N 1
ATOM 1337 C CA . SER A 1 178 ? -6.261 -7.182 31.939 1.00 16.68 722 SER A CA 1
ATOM 1338 C C . SER A 1 178 ? -6.880 -6.525 30.714 1.00 15.29 722 SER A C 1
ATOM 1339 O O . SER A 1 178 ? -6.563 -6.899 29.576 1.00 16.09 722 SER A O 1
ATOM 1342 N N . THR A 1 179 ? -7.757 -5.550 30.927 1.00 13.33 723 THR A N 1
ATOM 1343 C CA . THR A 1 179 ? -8.369 -4.779 29.851 1.00 12.20 723 THR A CA 1
ATOM 1344 C C . THR A 1 179 ? -7.518 -3.588 29.420 1.00 10.79 723 THR A C 1
ATOM 1345 O O . THR A 1 179 ? -8.022 -2.698 28.722 1.00 9.83 723 THR A O 1
ATOM 1349 N N . GLU A 1 180 ? -6.251 -3.553 29.828 1.00 10.75 724 GLU A N 1
ATOM 1350 C CA . GLU A 1 180 ? -5.294 -2.553 29.395 1.00 9.93 724 GLU A CA 1
ATOM 1351 C C . GLU A 1 180 ? -4.097 -3.258 28.777 1.00 10.88 724 GLU A C 1
ATOM 1352 O O . GLU A 1 180 ? -3.887 -4.457 28.984 1.00 12.10 724 GLU A O 1
ATOM 1358 N N . LEU A 1 181 ? -3.315 -2.495 28.014 1.00 11.57 725 LEU A N 1
ATOM 1359 C CA . LEU A 1 181 ? -2.020 -2.965 27.539 1.00 11.84 725 LEU A CA 1
ATOM 1360 C C . LEU A 1 181 ? -0.995 -1.854 27.729 1.00 12.13 725 LEU A C 1
ATOM 1361 O O . LEU A 1 181 ? -1.344 -0.682 27.896 1.00 12.05 725 LEU A O 1
ATOM 1366 N N . CYS A 1 182 ? 0.280 -2.233 27.685 1.00 13.78 726 CYS A N 1
ATOM 1367 C CA . CYS A 1 182 ? 1.387 -1.316 27.887 1.00 13.98 726 CYS A CA 1
ATOM 1368 C C . CYS A 1 182 ? 2.243 -1.227 26.631 1.00 14.08 726 CYS A C 1
ATOM 1369 O O . CYS A 1 182 ? 2.439 -2.222 25.926 1.00 14.19 726 CYS A O 1
ATOM 1372 N N . ALA A 1 183 ? 2.804 -0.044 26.391 1.00 12.34 727 ALA A N 1
ATOM 1373 C CA . ALA A 1 183 ? 3.734 0.132 25.284 1.00 12.78 727 ALA A CA 1
ATOM 1374 C C . ALA A 1 183 ? 4.759 1.212 25.608 1.00 13.29 727 ALA A C 1
ATOM 1375 O O . ALA A 1 183 ? 4.435 2.232 26.221 1.00 13.91 727 ALA A O 1
ATOM 1377 N N . GLY A 1 184 ? 5.993 0.990 25.196 1.00 14.59 728 GLY A N 1
ATOM 1378 C CA . GLY A 1 184 ? 7.004 2.018 25.343 1.00 17.17 728 GLY A CA 1
ATOM 1379 C C . GLY A 1 184 ? 8.380 1.404 25.448 1.00 17.18 728 GLY A C 1
ATOM 1380 O O . GLY A 1 184 ? 8.547 0.189 25.480 1.00 20.11 728 GLY A O 1
ATOM 1381 N N . HIS A 1 185 ? 9.370 2.288 25.486 1.00 18.14 729 HIS A N 1
ATOM 1382 C CA . HIS A 1 185 ? 10.764 1.912 25.676 1.00 20.45 729 HIS A CA 1
ATOM 1383 C C . HIS A 1 185 ? 11.105 2.074 27.148 1.00 21.49 729 HIS A C 1
ATOM 1384 O O . HIS A 1 185 ? 10.801 3.113 27.742 1.00 22.91 729 HIS A O 1
ATOM 1391 N N . LEU A 1 186 ? 11.744 1.056 27.734 1.00 23.06 730 LEU A N 1
ATOM 1392 C CA . LEU A 1 186 ? 12.130 1.152 29.142 1.00 24.35 730 LEU A CA 1
ATOM 1393 C C . LEU A 1 186 ? 13.138 2.268 29.377 1.00 25.64 730 LEU A C 1
ATOM 1394 O O . LEU A 1 186 ? 13.190 2.832 30.475 1.00 26.09 730 LEU A O 1
ATOM 1399 N N . ALA A 1 187 ? 13.944 2.605 28.368 1.00 27.25 731 ALA A N 1
ATOM 1400 C CA . ALA A 1 187 ? 14.862 3.730 28.496 1.00 28.58 731 ALA A CA 1
ATOM 1401 C C . ALA A 1 187 ? 14.148 5.073 28.549 1.00 29.47 731 ALA A C 1
ATOM 1402 O O . ALA A 1 187 ? 14.769 6.071 28.928 1.00 29.68 731 ALA A O 1
ATOM 1404 N N . GLY A 1 188 ? 12.869 5.122 28.188 1.00 24.24 732 GLY A N 1
ATOM 1405 C CA . GLY A 1 188 ? 12.130 6.367 28.171 1.00 25.79 732 GLY A CA 1
ATOM 1406 C C . GLY A 1 188 ? 12.388 7.166 26.906 1.00 24.60 732 GLY A C 1
ATOM 1407 O O . GLY A 1 188 ? 13.095 6.743 25.991 1.00 25.88 732 GLY A O 1
ATOM 1408 N N . GLY A 1 189 ? 11.787 8.354 26.858 1.00 21.08 733 GLY A N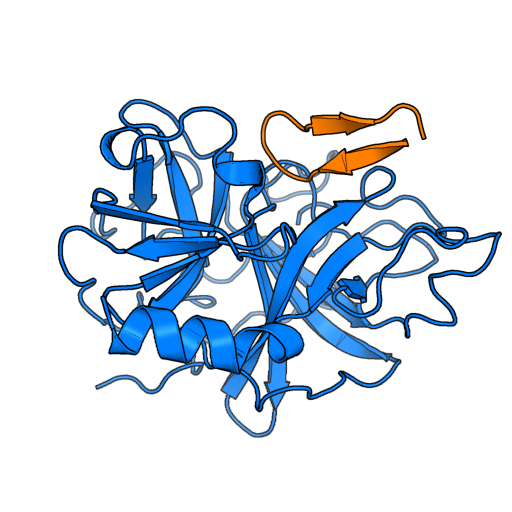 1
ATOM 1409 C CA . GLY A 1 189 ? 12.064 9.321 25.819 1.00 21.23 733 GLY A CA 1
ATOM 1410 C C . GLY A 1 189 ? 10.999 9.445 24.744 1.00 19.86 733 GLY A C 1
ATOM 1411 O O . GLY A 1 189 ? 10.994 10.448 24.023 1.00 20.17 733 GLY A O 1
ATOM 1412 N N . THR A 1 190 ? 10.115 8.459 24.610 1.00 18.14 734 THR A N 1
ATOM 1413 C CA . THR A 1 190 ? 9.102 8.453 23.557 1.00 16.41 734 THR A CA 1
ATOM 1414 C C . THR A 1 190 ? 7.793 7.955 24.151 1.00 15.69 734 THR A C 1
ATOM 1415 O O . THR A 1 190 ? 7.773 6.881 24.760 1.00 17.32 734 THR A O 1
ATOM 1419 N N . ASP A 1 191 ? 6.708 8.717 23.967 1.00 13.02 735 ASP A N 1
ATOM 1420 C CA . ASP A 1 191 ? 5.456 8.400 24.657 1.00 11.71 735 ASP A CA 1
ATOM 1421 C C . ASP A 1 191 ? 4.315 9.276 24.149 1.00 10.62 735 ASP A C 1
ATOM 1422 O O . ASP A 1 191 ? 4.527 10.375 23.639 1.00 11.86 735 ASP A O 1
ATOM 1427 N N . SER A 1 192 ? 3.089 8.787 24.343 1.00 10.50 736 SER A N 1
ATOM 1428 C CA . SER A 1 192 ? 1.919 9.652 24.280 1.00 11.00 736 SER A CA 1
ATOM 1429 C C . SER A 1 192 ? 1.912 10.567 25.504 1.00 9.85 736 SER A C 1
ATOM 1430 O O . SER A 1 192 ? 2.499 10.255 26.542 1.00 11.62 736 SER A O 1
ATOM 1433 N N . CYS A 1 193 ? 1.270 11.723 25.374 1.00 9.67 737 CYS A N 1
ATOM 1434 C CA . CYS A 1 193 ? 1.306 12.709 26.450 1.00 11.50 737 CYS A CA 1
ATOM 1435 C C . CYS A 1 193 ? -0.004 13.489 26.457 1.00 10.32 737 CYS A C 1
ATOM 1436 O O . CYS A 1 193 ? -0.948 13.149 25.743 1.00 9.84 737 CYS A O 1
ATOM 1439 N N . GLN A 1 194 ? -0.066 14.539 27.275 1.00 12.38 738 GLN A N 1
ATOM 1440 C CA . GLN A 1 194 ? -1.342 15.209 27.518 1.00 12.02 738 GLN A CA 1
ATOM 1441 C C . GLN A 1 194 ? -1.883 15.849 26.242 1.00 12.47 738 GLN A C 1
ATOM 1442 O O . GLN A 1 194 ? -1.192 16.621 25.569 1.00 13.73 738 GLN A O 1
ATOM 1448 N N . GLY A 1 195 ? -3.128 15.507 25.907 1.00 9.33 739 GLY A N 1
ATOM 1449 C CA . GLY A 1 195 ? -3.722 15.831 24.628 1.00 9.16 739 GLY A CA 1
ATOM 1450 C C . GLY A 1 195 ? -3.824 14.660 23.674 1.00 9.01 739 GLY A C 1
ATOM 1451 O O . GLY A 1 195 ? -4.543 14.760 22.665 1.00 8.79 739 GLY A O 1
ATOM 1452 N N . ASP A 1 196 ? -3.123 13.559 23.959 1.00 7.22 740 ASP A N 1
ATOM 1453 C CA . ASP A 1 196 ? -3.187 12.350 23.141 1.00 7.47 740 ASP A CA 1
ATOM 1454 C C . ASP A 1 196 ? -4.249 11.350 23.589 1.00 7.09 740 ASP A C 1
ATOM 1455 O O . ASP A 1 196 ? -4.586 10.444 22.810 1.00 6.43 740 ASP A O 1
ATOM 1460 N N . SER A 1 197 ? -4.780 11.491 24.814 1.00 6.25 741 SER A N 1
ATOM 1461 C CA . SER A 1 197 ? -5.808 10.590 25.335 1.00 5.84 741 SER A CA 1
ATOM 1462 C C . SER A 1 197 ? -6.920 10.392 24.332 1.00 6.38 741 SER A C 1
ATOM 1463 O O . SER A 1 197 ? -7.377 11.343 23.695 1.00 6.35 741 SER A O 1
ATOM 1466 N N . GLY A 1 198 ? -7.404 9.163 24.265 1.00 5.50 742 GLY A N 1
ATOM 1467 C CA . GLY A 1 198 ? -8.488 8.828 23.385 1.00 5.68 742 GLY A CA 1
ATOM 1468 C C . GLY A 1 198 ? -8.069 8.463 21.985 1.00 5.43 742 GLY A C 1
ATOM 1469 O O . GLY A 1 198 ? -8.870 7.853 21.259 1.00 6.76 742 GLY A O 1
ATOM 1470 N N . GLY A 1 199 ? -6.833 8.797 21.588 1.00 6.41 743 GLY A N 1
ATOM 1471 C CA . GLY A 1 199 ? -6.358 8.477 20.261 1.00 6.78 743 GLY A CA 1
ATOM 1472 C C . GLY A 1 199 ? -5.912 7.035 20.134 1.00 6.11 743 GLY A C 1
ATOM 1473 O O . GLY A 1 199 ? -5.914 6.243 21.098 1.00 7.45 743 GLY A O 1
ATOM 1474 N N . PRO A 1 200 ? -5.528 6.673 18.916 1.00 5.63 744 PRO A N 1
ATOM 1475 C CA . PRO A 1 200 ? -5.265 5.273 18.588 1.00 6.44 744 PRO A CA 1
ATOM 1476 C C . PRO A 1 200 ? -3.864 4.792 18.916 1.00 6.18 744 PRO A C 1
ATOM 1477 O O . PRO A 1 200 ? -2.869 5.526 18.862 1.00 6.82 744 PRO A O 1
ATOM 1481 N N . LEU A 1 201 ? -3.812 3.508 19.238 1.00 5.84 745 LEU A N 1
ATOM 1482 C CA . LEU A 1 201 ? -2.604 2.702 19.123 1.00 6.24 745 LEU A CA 1
ATOM 1483 C C . LEU A 1 201 ? -2.936 1.621 18.107 1.00 6.65 745 LEU A C 1
ATOM 1484 O O . LEU A 1 201 ? -3.857 0.831 18.325 1.00 6.72 745 LEU A O 1
ATOM 1489 N N . VAL A 1 202 ? -2.203 1.590 16.991 1.00 6.89 746 VAL A N 1
ATOM 1490 C CA . VAL A 1 202 ? -2.499 0.666 15.898 1.00 7.89 746 VAL A CA 1
ATOM 1491 C C . VAL A 1 202 ? -1.310 -0.247 15.651 1.00 8.46 746 VAL A C 1
ATOM 1492 O O . VAL A 1 202 ? -0.153 0.131 15.857 1.00 9.38 746 VAL A O 1
ATOM 1496 N N . CYS A 1 203 ? -1.599 -1.456 15.176 1.00 11.62 747 CYS A N 1
ATOM 1497 C CA . CYS A 1 203 ? -0.541 -2.389 14.813 1.00 13.32 747 CYS A CA 1
ATOM 1498 C C . CYS A 1 203 ? -0.802 -2.909 13.410 1.00 14.09 747 CYS A C 1
ATOM 1499 O O . CYS A 1 203 ? -1.945 -3.211 13.055 1.00 14.83 747 CYS A O 1
ATOM 1502 N N . PHE A 1 204 ? 0.258 -2.980 12.609 1.00 13.12 748 PHE A N 1
ATOM 1503 C CA . PHE A 1 204 ? 0.133 -3.414 11.225 1.00 14.03 748 PHE A CA 1
ATOM 1504 C C . PHE A 1 204 ? 0.026 -4.930 11.166 1.00 15.89 748 PHE A C 1
ATOM 1505 O O . PHE A 1 204 ? 0.811 -5.642 11.799 1.00 19.09 748 PHE A O 1
ATOM 1513 N N . GLU A 1 205 ? -0.949 -5.424 10.408 1.00 17.65 749 GLU A N 1
ATOM 1514 C CA . GLU A 1 205 ? -1.144 -6.862 10.237 1.00 19.95 749 GLU A CA 1
ATOM 1515 C C . GLU A 1 205 ? -1.442 -7.137 8.770 1.00 23.41 749 GLU A C 1
ATOM 1516 O O . GLU A 1 205 ? -2.516 -6.779 8.275 1.00 22.47 749 GLU A O 1
ATOM 1518 N N . LYS A 1 206 ? -0.485 -7.773 8.089 1.00 28.67 750 LYS A N 1
ATOM 1519 C CA . LYS A 1 206 ? -0.595 -8.197 6.694 1.00 32.49 750 LYS A CA 1
ATOM 1520 C C . LYS A 1 206 ? -0.617 -7.018 5.728 1.00 32.00 750 LYS A C 1
ATOM 1521 O O . LYS A 1 206 ? 0.373 -6.765 5.032 1.00 34.29 750 LYS A O 1
ATOM 1523 N N . ASP A 1 207 ? -1.738 -6.292 5.670 1.00 24.25 751 ASP A N 1
ATOM 1524 C CA . ASP A 1 207 ? -1.869 -5.205 4.709 1.00 23.55 751 ASP A CA 1
ATOM 1525 C C . ASP A 1 207 ? -2.681 -4.027 5.232 1.00 22.37 751 ASP A C 1
ATOM 1526 O O . ASP A 1 207 ? -3.068 -3.162 4.437 1.00 20.84 751 ASP A O 1
ATOM 1531 N N . LYS A 1 208 ? -2.948 -3.957 6.532 1.00 18.91 752 LYS A N 1
ATOM 1532 C CA . LYS A 1 208 ? -3.746 -2.870 7.080 1.00 15.73 752 LYS A CA 1
ATOM 1533 C C . LYS A 1 208 ? -3.378 -2.693 8.542 1.00 15.20 752 LYS A C 1
ATOM 1534 O O . LYS A 1 208 ? -2.754 -3.560 9.155 1.00 16.48 752 LYS A O 1
ATOM 1539 N N . TYR A 1 209 ? -3.796 -1.562 9.096 1.00 11.59 753 TYR A N 1
ATOM 1540 C CA . TYR A 1 209 ? -3.592 -1.252 10.504 1.00 11.27 753 TYR A CA 1
ATOM 1541 C C . TYR A 1 209 ? -4.835 -1.620 11.300 1.00 11.44 753 TYR A C 1
ATOM 1542 O O . TYR A 1 209 ? -5.952 -1.264 10.908 1.00 12.52 753 TYR A O 1
ATOM 1551 N N . ILE A 1 210 ? -4.631 -2.293 12.434 1.00 10.03 754 ILE A N 1
ATOM 1552 C CA . ILE A 1 210 ? -5.703 -2.713 13.333 1.00 10.67 754 ILE A CA 1
ATOM 1553 C C . ILE A 1 210 ? -5.605 -1.889 14.613 1.00 9.34 754 ILE A C 1
ATOM 1554 O O . ILE A 1 210 ? -4.521 -1.760 15.194 1.00 9.56 754 ILE A O 1
ATOM 1559 N N . LEU A 1 211 ? -6.732 -1.337 15.057 1.00 10.49 755 LEU A N 1
ATOM 1560 C CA . LEU A 1 211 ? -6.771 -0.574 16.299 1.00 9.25 755 LEU A CA 1
ATOM 1561 C C . LEU A 1 211 ? -6.680 -1.520 17.486 1.00 10.76 755 LEU A C 1
ATOM 1562 O O . LEU A 1 211 ? -7.575 -2.339 17.702 1.00 12.43 755 LEU A O 1
ATOM 1567 N N . GLN A 1 212 ? -5.615 -1.409 18.269 1.00 7.72 756 GLN A N 1
ATOM 1568 C CA . GLN A 1 212 ? -5.447 -2.301 19.406 1.00 8.38 756 GLN A CA 1
ATOM 1569 C C . GLN A 1 212 ? -5.535 -1.599 20.750 1.00 7.82 756 GLN A C 1
ATOM 1570 O O . GLN A 1 212 ? -5.801 -2.268 21.755 1.00 8.34 756 GLN A O 1
ATOM 1576 N N . GLY A 1 213 ? -5.315 -0.285 20.797 1.00 6.77 757 GLY A N 1
ATOM 1577 C CA . GLY A 1 213 ? -5.320 0.427 22.057 1.00 6.62 757 GLY A CA 1
ATOM 1578 C C . GLY A 1 213 ? -5.949 1.803 21.923 1.00 5.81 757 GLY A C 1
ATOM 1579 O O . GLY A 1 213 ? -6.004 2.384 20.832 1.00 5.58 757 GLY A O 1
ATOM 1580 N N . VAL A 1 214 ? -6.448 2.294 23.057 1.00 5.79 758 VAL A N 1
ATOM 1581 C CA . VAL A 1 214 ? -6.890 3.678 23.199 1.00 5.72 758 VAL A CA 1
ATOM 1582 C C . VAL A 1 214 ? -6.023 4.344 24.259 1.00 5.50 758 VAL A C 1
ATOM 1583 O O . VAL A 1 214 ? -5.959 3.874 25.406 1.00 6.07 758 VAL A O 1
ATOM 1587 N N . THR A 1 215 ? -5.349 5.433 23.882 1.00 5.09 759 THR A N 1
ATOM 1588 C CA . THR A 1 215 ? -4.464 6.133 24.811 1.00 5.28 759 THR A CA 1
ATOM 1589 C C . THR A 1 215 ? -5.217 6.538 26.077 1.00 6.03 759 THR A C 1
ATOM 1590 O O . THR A 1 215 ? -6.288 7.163 26.005 1.00 5.37 759 THR A O 1
ATOM 1594 N N . SER A 1 216 ? -4.651 6.188 27.245 1.00 5.30 760 SER A N 1
ATOM 1595 C CA . SER A 1 216 ? -5.378 6.362 28.498 1.00 5.60 760 SER A CA 1
ATOM 1596 C C . SER A 1 216 ? -4.609 7.108 29.588 1.00 5.94 760 SER A C 1
ATOM 1597 O O . SER A 1 216 ? -4.994 8.224 29.958 1.00 6.52 760 SER A O 1
ATOM 1600 N N . TRP A 1 217 ? -3.523 6.534 30.109 1.00 6.11 761 TRP A N 1
ATOM 1601 C CA . TRP A 1 217 ? -2.842 7.176 31.226 1.00 6.82 761 TRP A CA 1
ATOM 1602 C C . TRP A 1 217 ? -1.387 6.738 31.278 1.00 7.74 761 TRP A C 1
ATOM 1603 O O . TRP A 1 217 ? -0.956 5.828 30.572 1.00 7.86 761 TRP A O 1
ATOM 1614 N N . GLY A 1 218 ? -0.648 7.370 32.185 1.00 8.59 762 GLY A N 1
ATOM 1615 C CA . GLY A 1 218 ? 0.723 6.978 32.460 1.00 9.81 762 GLY A CA 1
ATOM 1616 C C . GLY A 1 218 ? 1.147 7.532 33.799 1.00 10.83 762 GLY A C 1
ATOM 1617 O O . GLY A 1 218 ? 0.456 8.357 34.398 1.00 10.56 762 GLY A O 1
ATOM 1618 N N . LEU A 1 219 ? 2.301 7.054 34.273 1.00 12.20 763 LEU A N 1
ATOM 1619 C CA . LEU A 1 219 ? 3.042 7.727 35.342 1.00 13.55 763 LEU A CA 1
ATOM 1620 C C . LEU A 1 219 ? 3.932 8.735 34.626 1.00 14.05 763 LEU A C 1
ATOM 1621 O O . LEU A 1 219 ? 5.036 8.417 34.173 1.00 15.11 763 LEU A O 1
ATOM 1626 N N . GLY A 1 220 ? 3.409 9.950 34.458 1.00 15.30 764 GLY A N 1
ATOM 1627 C CA . GLY A 1 220 ? 4.013 10.927 33.579 1.00 16.68 764 GLY A CA 1
ATOM 1628 C C . GLY A 1 220 ? 4.035 10.449 32.129 1.00 14.51 764 GLY A C 1
ATOM 1629 O O . GLY A 1 220 ? 3.260 9.582 31.707 1.00 14.36 764 GLY A O 1
ATOM 1630 N N . CYS A 1 221 ? 4.928 11.068 31.359 1.00 16.88 765 CYS A N 1
ATOM 1631 C CA . CYS A 1 221 ? 5.140 10.749 29.954 1.00 16.03 765 CYS A CA 1
ATOM 1632 C C . CYS A 1 221 ? 6.633 10.573 29.747 1.00 17.60 765 CYS A C 1
ATOM 1633 O O . CYS A 1 221 ? 7.419 11.415 30.190 1.00 19.48 765 CYS A O 1
ATOM 1636 N N . ALA A 1 222 ? 7.019 9.487 29.079 1.00 15.08 766 ALA A N 1
ATOM 1637 C CA . ALA A 1 222 ? 8.375 9.296 28.577 1.00 16.66 766 ALA A CA 1
ATOM 1638 C C . ALA A 1 222 ? 9.403 9.079 29.683 1.00 18.60 766 ALA A C 1
ATOM 1639 O O . ALA A 1 222 ? 10.616 9.171 29.436 1.00 20.35 766 ALA A O 1
ATOM 1641 N N . ARG A 1 223 ? 8.959 8.782 30.896 1.00 18.39 767 ARG A N 1
ATOM 1642 C CA . ARG A 1 223 ? 9.913 8.524 31.970 1.00 20.39 767 ARG A CA 1
ATOM 1643 C C . ARG A 1 223 ? 10.545 7.147 31.773 1.00 21.30 767 ARG A C 1
ATOM 1644 O O . ARG A 1 223 ? 9.879 6.219 31.316 1.00 20.10 767 ARG A O 1
ATOM 1652 N N . PRO A 1 224 ? 11.820 6.975 32.117 1.00 23.61 768 PRO A N 1
ATOM 1653 C CA . PRO A 1 224 ? 12.386 5.623 32.081 1.00 24.76 768 PRO A CA 1
ATOM 1654 C C . PRO A 1 224 ? 11.610 4.689 32.998 1.00 24.23 768 PRO A C 1
ATOM 1655 O O . PRO A 1 224 ? 11.126 5.089 34.060 1.00 24.02 768 PRO A O 1
ATOM 1659 N N . ASN A 1 225 ? 11.480 3.436 32.565 1.00 24.16 769 ASN A N 1
ATOM 1660 C CA . ASN A 1 225 ? 10.847 2.364 33.329 1.00 24.07 769 ASN A CA 1
ATOM 1661 C C . ASN A 1 225 ? 9.361 2.588 33.584 1.00 21.79 769 ASN A C 1
ATOM 1662 O O . ASN A 1 225 ? 8.785 1.947 34.468 1.00 21.84 769 ASN A O 1
ATOM 1667 N N . LYS A 1 226 ? 8.719 3.466 32.818 1.00 19.98 770 LYS A N 1
ATOM 1668 C CA . LYS A 1 226 ? 7.312 3.817 33.030 1.00 18.01 770 LYS A CA 1
ATOM 1669 C C . LYS A 1 226 ? 6.598 3.874 31.685 1.00 16.27 770 LYS A C 1
ATOM 1670 O O . LYS A 1 226 ? 6.419 4.950 31.104 1.00 15.41 770 LYS A O 1
ATOM 1676 N N . PRO A 1 227 ? 6.180 2.726 31.154 1.00 16.37 771 PRO A N 1
ATOM 1677 C CA . PRO A 1 227 ? 5.513 2.723 29.845 1.00 14.92 771 PRO A CA 1
ATOM 1678 C C . PRO A 1 227 ? 4.096 3.269 29.928 1.00 13.96 771 PRO A C 1
ATOM 1679 O O . PRO A 1 227 ? 3.450 3.256 30.979 1.00 14.11 771 PRO A O 1
ATOM 1683 N N . GLY A 1 228 ? 3.622 3.769 28.792 1.00 11.53 772 GLY A N 1
ATOM 1684 C CA . GLY A 1 228 ? 2.252 4.249 28.715 1.00 10.03 772 GLY A CA 1
ATOM 1685 C C . GLY A 1 228 ? 1.237 3.122 28.713 1.00 9.55 772 GLY A C 1
ATOM 1686 O O . GLY A 1 228 ? 1.507 1.994 28.292 1.00 10.12 772 GLY A O 1
ATOM 1687 N N . VAL A 1 229 ? 0.034 3.443 29.188 1.00 8.67 773 VAL A N 1
ATOM 1688 C CA . VAL A 1 229 ? -1.038 2.467 29.337 1.00 8.40 773 VAL A CA 1
ATOM 1689 C C . VAL A 1 229 ? -2.209 2.840 28.434 1.00 7.21 773 VAL A C 1
ATOM 1690 O O . VAL A 1 229 ? -2.618 4.008 28.347 1.00 6.53 773 VAL A O 1
ATOM 1694 N N . TYR A 1 230 ? -2.749 1.824 27.759 1.00 7.46 774 TYR A N 1
ATOM 1695 C CA . TYR A 1 230 ? -3.768 1.972 26.725 1.00 6.63 774 TYR A CA 1
ATOM 1696 C C . TYR A 1 230 ? -4.885 0.994 27.046 1.00 6.83 774 TYR A C 1
ATOM 1697 O O . TYR A 1 230 ? -4.626 -0.106 27.539 1.00 8.03 774 TYR A O 1
ATOM 1706 N N . VAL A 1 231 ? -6.134 1.387 26.778 1.00 6.59 775 VAL A N 1
ATOM 1707 C CA . VAL A 1 231 ? -7.226 0.436 26.934 1.00 7.95 775 VAL A CA 1
ATOM 1708 C C . VAL A 1 231 ? -7.141 -0.590 25.813 1.00 7.43 775 VAL A C 1
ATOM 1709 O O . VAL A 1 231 ? -6.916 -0.238 24.648 1.00 7.23 775 VAL A O 1
ATOM 1713 N N . ARG A 1 232 ? -7.282 -1.865 26.170 1.00 7.80 776 ARG A N 1
ATOM 1714 C CA . ARG A 1 232 ? -7.121 -2.982 25.238 1.00 8.58 776 ARG A CA 1
ATOM 1715 C C . ARG A 1 232 ? -8.409 -3.135 24.432 1.00 8.50 776 ARG A C 1
ATOM 1716 O O . ARG A 1 232 ? -9.389 -3.719 24.904 1.00 9.14 776 ARG 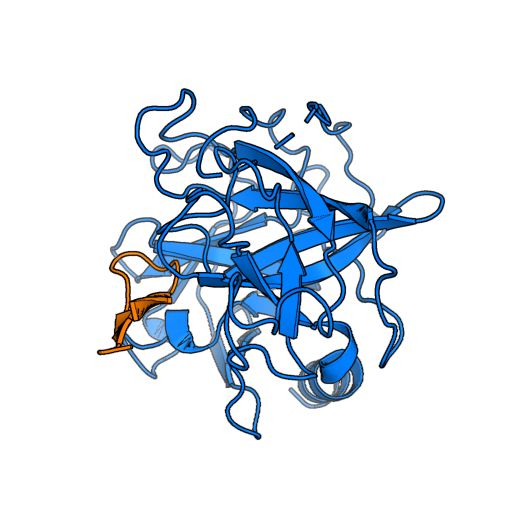A O 1
ATOM 1724 N N . VAL A 1 233 ? -8.391 -2.643 23.189 1.00 8.89 777 VAL A N 1
ATOM 1725 C CA . VAL A 1 233 ? -9.615 -2.555 22.391 1.00 8.83 777 VAL A CA 1
ATOM 1726 C C . VAL A 1 233 ? -10.264 -3.920 22.192 1.00 10.24 777 VAL A C 1
ATOM 1727 O O . VAL A 1 233 ? -11.496 -4.029 22.144 1.00 10.50 777 VAL A O 1
ATOM 1731 N N . SER A 1 234 ? -9.461 -4.979 22.035 1.00 10.48 778 SER A N 1
ATOM 1732 C CA . SER A 1 234 ? -10.044 -6.281 21.713 1.00 11.97 778 SER A CA 1
ATOM 1733 C C . SER A 1 234 ? -11.000 -6.781 22.792 1.00 12.79 778 SER A C 1
ATOM 1734 O O . SER A 1 234 ? -11.886 -7.591 22.491 1.00 13.99 778 SER A O 1
ATOM 1737 N N . ARG A 1 235 ? -10.855 -6.323 24.035 1.00 12.35 779 ARG A N 1
ATOM 1738 C CA . ARG A 1 235 ? -11.767 -6.742 25.095 1.00 13.19 779 ARG A CA 1
ATOM 1739 C C . ARG A 1 235 ? -13.125 -6.048 25.024 1.00 12.77 779 ARG A C 1
ATOM 1740 O O . ARG A 1 235 ? -14.030 -6.404 25.790 1.00 14.23 779 ARG A O 1
ATOM 1748 N N . PHE A 1 236 ? -13.306 -5.101 24.107 1.00 11.88 780 PHE A N 1
ATOM 1749 C CA . PHE A 1 236 ? -14.524 -4.314 24.026 1.00 11.71 780 PHE A CA 1
ATOM 1750 C C . PHE A 1 236 ? -15.192 -4.359 22.664 1.00 11.92 780 PHE A C 1
ATOM 1751 O O . PHE A 1 236 ? -16.191 -3.662 22.471 1.00 12.26 780 PHE A O 1
ATOM 1759 N N . VAL A 1 237 ? -14.676 -5.164 21.730 1.00 12.64 781 VAL A N 1
ATOM 1760 C CA . VAL A 1 237 ? -15.216 -5.200 20.370 1.00 13.04 781 VAL A CA 1
ATOM 1761 C C . VAL A 1 237 ? -16.668 -5.661 20.373 1.00 14.45 781 VAL A C 1
ATOM 1762 O O . VAL A 1 237 ? -17.516 -5.093 19.672 1.00 15.38 781 VAL A O 1
ATOM 1766 N N . THR A 1 238 ? -16.979 -6.702 21.148 1.00 15.67 782 THR A N 1
ATOM 1767 C CA . THR A 1 238 ? -18.355 -7.185 21.183 1.00 17.30 782 THR A CA 1
ATOM 1768 C C . THR A 1 238 ? -19.295 -6.105 21.699 1.00 16.78 782 THR A C 1
ATOM 1769 O O . THR A 1 238 ? -20.373 -5.889 21.132 1.00 17.58 782 THR A O 1
ATOM 1773 N N . TRP A 1 239 ? -18.883 -5.385 22.745 1.00 15.49 783 TRP A N 1
ATOM 1774 C CA . TRP A 1 239 ? -19.695 -4.282 23.248 1.00 15.03 783 TRP A CA 1
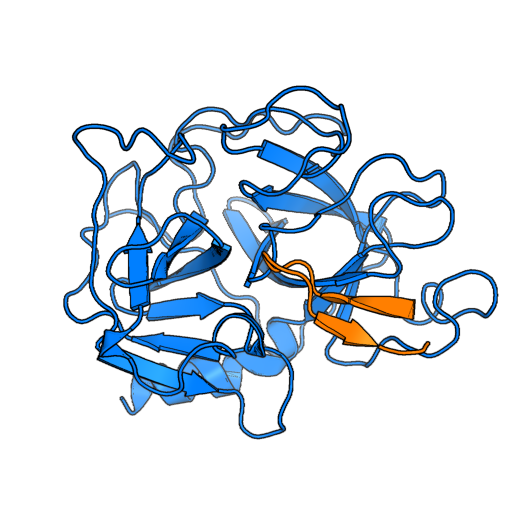ATOM 1775 C C . TRP A 1 239 ? -19.840 -3.183 22.195 1.00 14.16 783 TRP A C 1
ATOM 1776 O O . TRP A 1 239 ? -20.943 -2.676 21.965 1.00 14.79 783 TRP A O 1
ATOM 1787 N N . ILE A 1 240 ? -18.731 -2.811 21.541 1.00 12.90 784 ILE A N 1
ATOM 1788 C CA . ILE A 1 240 ? -18.768 -1.765 20.512 1.00 12.18 784 ILE A CA 1
ATOM 1789 C C . ILE A 1 240 ? -19.725 -2.149 19.391 1.00 13.51 784 ILE A C 1
ATOM 1790 O O . ILE A 1 240 ? -20.521 -1.327 18.925 1.00 13.74 784 ILE A O 1
ATOM 1795 N N . GLU A 1 241 ? -19.628 -3.391 18.915 1.00 15.08 785 GLU A N 1
ATOM 1796 C CA . GLU A 1 241 ? -20.516 -3.845 17.848 1.00 16.23 785 GLU A CA 1
ATOM 1797 C C . GLU A 1 241 ? -21.973 -3.755 18.268 1.00 17.55 785 GLU A C 1
ATOM 1798 O O . GLU A 1 241 ? -22.831 -3.364 17.469 1.00 18.40 785 GLU A O 1
ATOM 1804 N N . GLY A 1 242 ? -22.265 -4.115 19.518 1.00 17.37 786 GLY A N 1
ATOM 1805 C CA . GLY A 1 242 ? -23.635 -4.061 20.003 1.00 18.85 786 GLY A CA 1
ATOM 1806 C C . GLY A 1 242 ? -24.187 -2.651 20.047 1.00 18.26 786 GLY A C 1
ATOM 1807 O O . GLY A 1 242 ? -25.337 -2.411 19.678 1.00 19.67 786 GLY A O 1
ATOM 1808 N N . VAL A 1 243 ? -23.377 -1.694 20.495 1.00 16.38 787 VAL A N 1
ATOM 1809 C CA . VAL A 1 243 ? -23.833 -0.310 20.554 1.00 15.94 787 VAL A CA 1
ATOM 1810 C C . VAL A 1 243 ? -24.153 0.205 19.156 1.00 16.31 787 VAL A C 1
ATOM 1811 O O . VAL A 1 243 ? -25.181 0.851 18.931 1.00 17.36 787 VAL A O 1
ATOM 1815 N N . MET A 1 244 ? -23.265 -0.058 18.194 1.00 17.10 788 MET A N 1
ATOM 1816 C CA . MET A 1 244 ? -23.527 0.400 16.830 1.00 17.55 788 MET A CA 1
ATOM 1817 C C . MET A 1 244 ? -24.759 -0.278 16.240 1.00 19.79 788 MET A C 1
ATOM 1818 O O . MET A 1 244 ? -25.547 0.362 15.537 1.00 22.40 788 MET A O 1
ATOM 1823 N N . ARG A 1 245 ? -24.939 -1.568 16.522 1.00 19.34 789 ARG A N 1
ATOM 1824 C CA . ARG A 1 245 ? -26.073 -2.307 15.975 1.00 21.74 789 ARG A CA 1
ATOM 1825 C C . ARG A 1 245 ? -27.396 -1.813 16.551 1.00 23.15 789 ARG A C 1
ATOM 1826 O O . ARG A 1 245 ? -28.410 -1.770 15.840 1.00 25.03 789 ARG A O 1
ATOM 1834 N N . ASN A 1 246 ? -27.410 -1.425 17.829 1.00 22.44 790 ASN A N 1
ATOM 1835 C CA . ASN A 1 246 ? -28.657 -1.087 18.509 1.00 23.98 790 ASN A CA 1
ATOM 1836 C C . ASN A 1 246 ? -28.957 0.406 18.545 1.00 23.49 790 ASN A C 1
ATOM 1837 O O . ASN A 1 246 ? -30.037 0.788 19.006 1.00 24.97 790 ASN A O 1
ATOM 1842 N N . ASN A 1 247 ? -28.042 1.255 18.086 1.00 24.65 791 ASN A N 1
ATOM 1843 C CA . ASN A 1 247 ? -28.207 2.696 18.252 1.00 26.31 791 ASN A CA 1
ATOM 1844 C C . ASN A 1 247 ? -27.841 3.456 16.987 1.00 30.57 791 ASN A C 1
ATOM 1845 O O . ASN A 1 247 ? -27.629 2.867 15.925 1.00 33.81 791 ASN A O 1
ATOM 1851 N N . GLY B 2 1 ? 0.035 8.795 41.552 1.00 17.91 1 GLY C N 1
ATOM 1852 C CA . GLY B 2 1 ? 0.929 9.142 40.465 1.00 17.78 1 GLY C CA 1
ATOM 1853 C C . GLY B 2 1 ? 0.382 8.936 39.063 1.00 16.07 1 GLY C C 1
ATOM 1854 O O . GLY B 2 1 ? 0.998 9.388 38.095 1.00 17.72 1 GLY C O 1
ATOM 1855 N N . ARG B 2 2 ? -0.752 8.249 38.929 1.00 14.86 2 ARG C N 1
ATOM 1856 C CA . ARG B 2 2 ? -1.356 8.084 37.609 1.00 13.04 2 ARG C CA 1
ATOM 1857 C C . ARG B 2 2 ? -1.899 9.424 37.139 1.00 12.63 2 ARG C C 1
ATOM 1858 O O . ARG B 2 2 ? -2.567 10.130 37.901 1.00 12.39 2 ARG C O 1
ATOM 1866 N N . CYS B 2 3 ? -1.634 9.771 35.878 1.00 13.47 3 CYS C N 1
ATOM 1867 C CA . CYS B 2 3 ? -2.259 10.927 35.249 1.00 12.35 3 CYS C CA 1
ATOM 1868 C 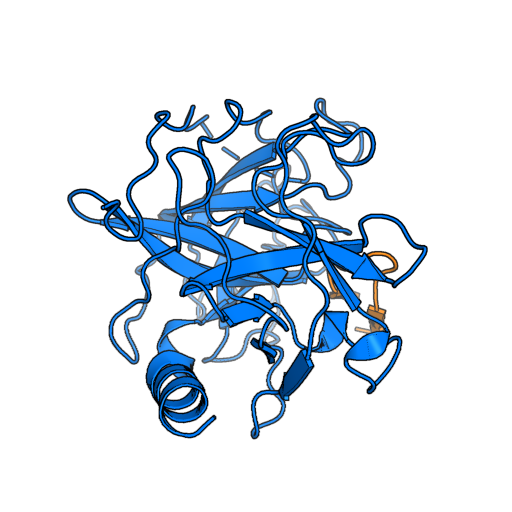C . CYS B 2 3 ? -2.793 10.514 33.889 1.00 10.62 3 CYS C C 1
ATOM 1869 O O . CYS B 2 3 ? -2.091 9.863 33.107 1.00 10.67 3 CYS C O 1
ATOM 1872 N N . THR B 2 4 ? -4.036 10.896 33.608 1.00 9.70 4 THR C N 1
ATOM 1873 C CA . THR B 2 4 ? -4.544 10.680 32.265 1.00 8.60 4 THR C CA 1
ATOM 1874 C C . THR B 2 4 ? -3.842 11.603 31.279 1.00 9.55 4 THR C C 1
ATOM 1875 O O . THR B 2 4 ? -3.201 12.592 31.648 1.00 11.08 4 THR C O 1
ATOM 1879 N N . LYS B 2 5 ? -3.984 11.275 29.995 1.00 8.81 5 LYS C N 1
ATOM 1880 C CA . LYS B 2 5 ? -3.318 12.007 28.926 1.00 10.39 5 LYS C CA 1
ATOM 1881 C C . LYS B 2 5 ? -4.256 12.974 28.214 1.00 10.65 5 LYS C C 1
ATOM 1882 O O . LYS B 2 5 ? -4.136 13.207 27.008 1.00 11.25 5 LYS C O 1
ATOM 1888 N N . SER B 2 6 ? -5.202 13.537 28.955 1.00 11.01 6 SER C N 1
ATOM 1889 C CA . SER B 2 6 ? -6.091 14.571 28.457 1.00 10.91 6 SER C CA 1
ATOM 1890 C C . SER B 2 6 ? -5.504 15.956 28.733 1.00 12.02 6 SER C C 1
ATOM 1891 O O . SER B 2 6 ? -4.566 16.123 29.515 1.00 12.49 6 SER C O 1
ATOM 1894 N N . ARG B 2 7 ? -6.080 16.961 28.082 1.00 14.27 7 ARG C N 1
ATOM 1895 C CA . ARG B 2 7 ? -5.777 18.355 28.391 1.00 14.89 7 ARG C CA 1
ATOM 1896 C C . ARG B 2 7 ? -6.997 18.984 29.048 1.00 16.25 7 ARG C C 1
ATOM 1897 O O . ARG B 2 7 ? -8.026 19.167 28.381 1.00 17.13 7 ARG C O 1
ATOM 1905 N N . PRO B 2 8 ? -6.963 19.293 30.354 1.00 15.74 8 PRO C N 1
ATOM 1906 C CA . PRO B 2 8 ? -5.853 19.052 31.280 1.00 14.90 8 PRO C CA 1
ATOM 1907 C C . PRO B 2 8 ? -5.860 17.611 31.784 1.00 14.29 8 PRO C C 1
ATOM 1908 O O . PRO B 2 8 ? -6.866 16.918 31.619 1.00 12.91 8 PRO C O 1
ATOM 1912 N N . PRO B 2 9 ? -4.745 17.159 32.355 1.00 14.30 9 PRO C N 1
ATOM 1913 C CA . PRO B 2 9 ? -4.688 15.791 32.884 1.00 13.68 9 PRO C CA 1
ATOM 1914 C C . PRO B 2 9 ? -5.521 15.651 34.145 1.00 13.49 9 PRO C C 1
ATOM 1915 O O . PRO B 2 9 ? -5.677 16.591 34.930 1.00 14.95 9 PRO C O 1
ATOM 1919 N N . ILE B 2 10 ? -6.052 14.449 34.330 1.00 12.56 10 ILE C N 1
ATOM 1920 C CA . ILE B 2 10 ? -6.720 14.053 35.563 1.00 12.56 10 ILE C CA 1
ATOM 1921 C C . ILE B 2 10 ? -5.726 13.196 36.329 1.00 12.26 10 ILE C C 1
ATOM 1922 O O . ILE B 2 10 ? -5.253 12.179 35.812 1.00 12.39 10 ILE C O 1
ATOM 1927 N N . CYS B 2 11 ? -5.382 13.608 37.550 1.00 15.03 11 CYS C N 1
ATOM 1928 C CA . CYS B 2 11 ? -4.295 12.974 38.282 1.00 16.29 11 CYS C CA 1
ATOM 1929 C C . CYS B 2 11 ? -4.781 12.380 39.596 1.00 16.76 11 CYS C C 1
ATOM 1930 O O . CYS B 2 11 ? -5.780 12.819 40.182 1.00 18.31 11 CYS C O 1
ATOM 1933 N N . PHE B 2 12 ? -4.042 11.384 40.062 1.00 13.16 12 PHE C N 1
ATOM 1934 C CA . PHE B 2 12 ? -4.385 10.615 41.245 1.00 14.17 12 PHE C CA 1
ATOM 1935 C C . PHE B 2 12 ? -3.220 10.617 42.224 1.00 15.93 12 PHE C C 1
ATOM 1936 O O . PHE B 2 12 ? -2.069 10.819 41.830 1.00 16.26 12 PHE C O 1
ATOM 1944 N N . PRO B 2 13 ? -3.494 10.412 43.512 1.00 17.33 13 PRO C N 1
ATOM 1945 C CA . PRO B 2 13 ? -2.408 10.466 44.508 1.00 19.58 13 PRO C CA 1
ATOM 1946 C C . PRO B 2 13 ? -1.294 9.458 44.280 1.00 20.02 13 PRO C C 1
ATOM 1947 O O . PRO B 2 13 ? -0.157 9.703 44.709 1.00 21.98 13 PRO C O 1
ATOM 1951 N N . ASP B 2 14 ? -1.578 8.332 43.631 1.00 18.80 14 ASP C N 1
ATOM 1952 C CA . ASP B 2 14 ? -0.550 7.317 43.384 1.00 19.74 14 ASP C CA 1
ATOM 1953 C C . ASP B 2 14 ? 0.310 7.643 42.169 1.00 19.14 14 ASP C C 1
ATOM 1954 O O . ASP B 2 14 ? 1.239 6.897 41.856 1.00 20.30 14 ASP C O 1
#

Organism: Homo sapiens (NCBI:txid9606)

Radius of gyration: 16.39 Å; Cα contacts (8 Å, |Δi|>4): 763; chains: 2; bounding box: 44×38×46 Å

Solvent-accessible surface area: 10524 Å² total; per-residue (Å²): 147,67,96,52,0,66,26,93,59,124,5,90,59,21,156,0,7,13,25,10,27,2,74,64,37,0,5,5,1,6,1,0,1,16,48,104,188,23,92,4,20,0,1,0,0,1,16,25,56,64,10,0,0,0,0,17,25,3,11,77,86,21,122,60,36,56,30,1,37,0,7,3,9,9,29,73,34,93,55,53,43,150,80,34,34,108,13,74,2,40,123,30,33,93,12,92,90,226,66,33,0,0,0,1,44,2,66,55,78,6,97,44,44,65,75,5,0,13,2,5,46,8,78,64,94,115,103,9,64,71,136,46,80,1,14,2,3,2,8,7,89,10,97,82,46,134,14,79,27,57,3,2,0,0,48,1,0,2,7,35,30,81,39,0,41,124,178,98,19,0,73,58,67,10,89,74,13,19,0,0,0,4,77,76,89,15,42,28,4,1,0,39,3,1,0,0,0,1,0,2,10,111,51,103,82,57,7,19,0,11,0,0,1,1,5,0,11,15,8,16,124,85,63,51,4,1,1,0,3,18,0,1,104,9,2,95,52,0,76,13,15,49,176,113,75,32,63,27,9,0,4,118,106,59,63,73,86,148,72

CATH classification: 2.40.10.10

Foldseek 3Di:
DDDAFFAPDDWPAPLQADFFFTDQLNQQQKKFKAFPPGFGFEIWGAAFQFKIKFWQVVCVVDQAQQGMKIWGLAWFRGDGDPPIDIFGFHDKADDVVPGTMIMTTTPDTHDDDSRHHGHAADAAPDDDDFFAKKKAKFQDDHPPDPDHRGIGMHIWTWHAPVVQCDPLAVVNPADPQKTWIHDLQFRHFDAGSHGHTFIWGDDDRGTYTAWGFDDWPHHRDHRITGMTGGRSNCVVVVVVVVVVD/DDWDPDVVIDDDPD

GO terms:
  GO:0005576 extracellular region (C, IDA)
  GO:0007596 blood coagulation (P, IMP)
  GO:0005515 protein binding (F, IPI)
  GO:0042730 fibrinolysis (P, IDA)
  GO:0004252 serine-type endopeptidase activity (F, IDA)
  GO:0030574 collagen catabolic process (P, IDA)
  GO:0051919 positive regulation of fibrinolysis (P, IDA)
  GO:0008236 serine-type peptidase activity (F, TAS)
  GO:0005102 signaling receptor binding (F, IPI)
  GO:0019904 protein domain specific binding (F, IPI)
  GO:0005576 extracellular region (C, TAS)
  GO:0005886 plasma membrane (C, TAS)
  GO:0031093 platelet alpha granule lumen (C, TAS)
  GO:0009897 external side of plasma membrane (C, IDA)
  GO:0009986 cell surface (C, IDA)
  GO:0010812 negative regulation of cell-substrate adhesion (P, IDA)
  GO:0004175 endopeptidase activity (F, IDA)
  GO:0022617 extracellular matrix disassembly (P, IDA)
  GO:0051918 negative regulation of fibrinolysis (P, IDA)
  GO:2000048 negative regulation of cell-cell adhesion mediated by cadherin (P, TAS)